Protein AF-T1F3C5-F1 (afdb_monomer_lite)

Foldseek 3Di:
DFFDDDWDDFDDDPDPDTDTDTRDHADDPVPQLCFPVADAPVQCVVLVVFAPRSSLQVLLVVLCVVPVDDPVLVVVLVVVCVVLVDDPQEEEEEDEDDPDCVPQDPDDDLVVLVVVLVVVVVVVLVVCVVVPVDDDPPDAREYEYHYLDPVSVVCCCVVPVSYHYRYPVVSVVPVPDPPCPDPVNVSRLVSSLVSNLPHQAYEYALSDPSNSSSQSNVSVVDSYSPPRYDHQKADRDDRNHDQFKKFFQAWDDWPDDPDPDDLPPDDPDPDNPDDPFTADGHDGGFTWRWPHDNVPQWTWTAGPVVRDTGIDRPVRMDGPPPNSHDHPPPPPPDD

Organism: Helobdella robusta (NCBI:txid6412)

Radius of gyration: 22.91 Å; chains: 1; bounding box: 72×50×62 Å

Sequence (335 aa):
MNIIFFYSKEYKLFGPEKLFYVSSALSLEEYVDIFPQALPEDVYEVIKGFHGQPYAWWAGQLVSFLLKPQKWLEDKLLADEKMMNFSSPIVGIHVRRTDKIPSEASFHALSEYMTYVEKFYKFLDLKEKIEKKNYSLTVRRRVYLATDELGVIKQALKTYPNYEFLYDKKVVKLARGRKRYTKLSLEGIIKDIHFLSKSDYLVCTFSSQICRLSYELMQTYHTDGANRVQSLDDIYYYAGQVHMKYVARVQHIPKFTNSLIDPYEKDGNNSYRDVKCRQLMMAVGDEIKIHGNHWDGYSLGTNVRTAKTGLFPSYKIEKIEVSRRYSLKNYEPEN

InterPro domains:
  IPR027350 Glycosyltransferase family 23 (GT23) domain [PS51659] (1-232)
  IPR036028 SH3-like domain superfamily [SSF50044] (271-320)
  IPR045573 Alpha-(1,6)-fucosyltransferase, N- and catalytic domain [PF19745] (32-237)

pLDDT: mean 79.58, std 20.07, range [24.61, 98.69]

Secondary structure (DSSP, 8-state):
-------------SSSPPP------S--GGGGGGSTT-EEHHHHHHHTTT-SSHHHHHHHHHHHHHT---HHHHHHHHHHHHHHT--SS-EEEEE--TTTTTTT-----HHHHHHHHHHHHHHHHHHHHHH-SS-------EEEEEES-HHHHHHHHHH-TTSEEE--HHHHHT-S---SSSHHHHHHHHHHHHHHHTSSEEEE-TTSHHHHHHHHHHTTSSS--TTSEEESSPPS--TT-----EEESS-B--S-------TTS--SS--------PBPPB-TT-EEEEEEE-SSSEEEEEETTTTEEEEEEGGGEEE-----EE-STT-PPP-

Structure (mmCIF, N/CA/C/O backbone):
data_AF-T1F3C5-F1
#
_entry.id   AF-T1F3C5-F1
#
loop_
_atom_site.group_PDB
_atom_site.id
_atom_site.type_symbol
_atom_site.label_atom_id
_atom_site.label_alt_id
_atom_site.label_comp_id
_atom_site.label_asym_id
_atom_site.label_entity_id
_atom_site.label_seq_id
_atom_site.pdbx_PDB_ins_code
_atom_site.Cartn_x
_atom_site.Cartn_y
_atom_site.Cartn_z
_atom_site.occupancy
_atom_site.B_iso_or_equiv
_atom_site.auth_seq_id
_atom_site.auth_comp_id
_atom_site.auth_asym_id
_atom_site.auth_atom_id
_atom_site.pdbx_PDB_model_num
ATOM 1 N N . MET A 1 1 ? 11.493 14.547 1.427 1.00 26.56 1 MET A N 1
ATOM 2 C CA . MET A 1 1 ? 12.798 14.772 2.091 1.00 26.56 1 MET A CA 1
ATOM 3 C C . MET A 1 1 ? 13.734 13.738 1.514 1.00 26.56 1 MET A C 1
ATOM 5 O O . MET A 1 1 ? 13.586 12.566 1.830 1.00 26.56 1 MET A O 1
ATOM 9 N N . ASN A 1 2 ? 14.573 14.160 0.573 1.00 24.61 2 ASN A N 1
ATOM 10 C CA . ASN A 1 2 ? 15.412 13.253 -0.200 1.00 24.61 2 ASN A CA 1
ATOM 11 C C . ASN A 1 2 ? 16.732 13.096 0.553 1.00 24.61 2 ASN A C 1
ATOM 13 O O . ASN A 1 2 ? 17.354 14.088 0.924 1.00 24.61 2 ASN A O 1
ATOM 17 N N . ILE A 1 3 ? 17.088 11.854 0.844 1.00 26.58 3 ILE A N 1
ATOM 18 C CA . ILE A 1 3 ? 18.295 11.466 1.580 1.00 26.58 3 ILE A CA 1
ATOM 19 C C . ILE A 1 3 ? 19.378 11.210 0.502 1.00 26.58 3 ILE A C 1
ATOM 21 O O . ILE A 1 3 ? 18.992 10.808 -0.603 1.00 26.58 3 ILE A O 1
ATOM 25 N N . ILE A 1 4 ? 20.668 11.561 0.735 1.00 35.84 4 ILE A N 1
ATOM 26 C CA . ILE A 1 4 ? 21.703 11.576 -0.337 1.00 35.84 4 ILE A CA 1
ATOM 27 C C . ILE A 1 4 ? 23.047 10.830 -0.050 1.00 35.84 4 ILE A C 1
ATOM 29 O O . ILE A 1 4 ? 23.605 10.999 1.032 1.00 35.84 4 ILE A O 1
ATOM 33 N N . PHE A 1 5 ? 23.553 10.041 -1.036 1.00 35.84 5 PHE A N 1
ATOM 34 C CA . PHE A 1 5 ? 24.821 9.268 -1.111 1.00 35.84 5 PHE A CA 1
ATOM 35 C C . PHE A 1 5 ? 25.996 10.193 -1.301 1.00 35.84 5 PHE A C 1
ATOM 37 O O . PHE A 1 5 ? 25.978 10.912 -2.291 1.00 35.84 5 PHE A O 1
ATOM 44 N N . PHE A 1 6 ? 27.057 9.971 -0.524 1.00 34.50 6 PHE A N 1
ATOM 45 C CA . PHE A 1 6 ? 28.450 9.988 -0.976 1.00 34.50 6 PHE A CA 1
ATOM 46 C C . PHE A 1 6 ? 29.314 9.060 -0.107 1.00 34.50 6 PHE A C 1
ATOM 48 O O . PHE A 1 6 ? 29.142 8.981 1.113 1.00 34.50 6 PHE A O 1
ATOM 55 N N . TYR A 1 7 ? 30.264 8.368 -0.734 1.00 40.97 7 TYR A N 1
ATOM 56 C CA . TYR A 1 7 ? 31.265 7.576 -0.022 1.00 40.97 7 TYR A CA 1
ATOM 57 C C . TYR A 1 7 ? 32.403 8.487 0.471 1.00 40.97 7 TYR A C 1
ATOM 59 O O . TYR A 1 7 ? 32.777 9.440 -0.216 1.00 40.97 7 TYR A O 1
ATOM 67 N N . SER A 1 8 ? 32.961 8.214 1.651 1.00 37.34 8 SER A N 1
ATOM 68 C CA . SER A 1 8 ? 34.152 8.899 2.176 1.00 37.34 8 SER A CA 1
ATOM 69 C C . SER A 1 8 ? 35.336 7.930 2.257 1.00 37.34 8 SER A C 1
ATOM 71 O O . SER A 1 8 ? 35.152 6.718 2.216 1.00 37.34 8 SER A O 1
ATOM 73 N N . LYS A 1 9 ? 36.563 8.469 2.309 1.00 39.62 9 LYS A N 1
ATOM 74 C CA . LYS A 1 9 ? 37.828 7.705 2.318 1.00 39.62 9 LYS A CA 1
ATOM 75 C C . LYS A 1 9 ? 37.775 6.453 3.204 1.00 39.62 9 LYS A C 1
ATOM 77 O O . LYS A 1 9 ? 37.256 6.514 4.316 1.00 39.62 9 LYS A O 1
ATOM 82 N N . GLU A 1 10 ? 38.444 5.381 2.772 1.00 38.81 10 GLU A N 1
ATOM 83 C CA . GLU A 1 10 ? 38.868 4.326 3.697 1.00 38.81 10 GLU A CA 1
ATOM 84 C C . GLU A 1 10 ? 39.660 4.958 4.852 1.00 38.81 10 GLU A C 1
ATOM 86 O O . GLU A 1 10 ? 40.729 5.540 4.652 1.00 38.81 10 GLU A O 1
ATOM 91 N N . TYR A 1 11 ? 39.141 4.822 6.070 1.00 42.84 11 TYR A N 1
ATOM 92 C CA . TYR A 1 11 ? 39.881 5.100 7.291 1.00 42.84 11 TYR A CA 1
ATOM 93 C C . TYR A 1 11 ? 40.133 3.772 7.994 1.00 42.84 11 TYR A C 1
ATOM 95 O O . TYR A 1 11 ? 39.214 3.170 8.547 1.00 42.84 11 TYR A O 1
ATOM 103 N N . LYS A 1 12 ? 41.395 3.327 7.999 1.00 36.75 12 LYS A N 1
ATOM 104 C CA . LYS A 1 12 ? 41.837 2.270 8.912 1.00 36.75 12 LYS A CA 1
ATOM 105 C C . LYS A 1 12 ? 41.766 2.806 10.340 1.00 36.75 12 LYS A C 1
ATOM 107 O O . LYS A 1 12 ? 42.660 3.527 10.781 1.00 36.75 12 LYS A O 1
ATOM 112 N N . LEU A 1 13 ? 40.706 2.447 11.056 1.00 39.53 13 LEU A N 1
ATOM 113 C CA . LEU A 1 13 ? 40.762 2.359 12.512 1.00 39.53 13 LEU A CA 1
ATOM 114 C C . LEU A 1 13 ? 41.694 1.192 12.879 1.00 39.53 13 LEU A C 1
ATOM 116 O O . LEU A 1 13 ? 41.868 0.261 12.095 1.00 39.53 13 LEU A O 1
ATOM 120 N N . PHE A 1 14 ? 42.361 1.277 14.029 1.00 38.19 14 PHE A N 1
ATOM 121 C CA . PHE A 1 14 ? 43.392 0.314 14.424 1.00 38.19 14 PHE A CA 1
ATOM 122 C C . PHE A 1 14 ? 42.797 -1.091 14.645 1.00 38.19 14 PHE A C 1
ATOM 124 O O . PHE A 1 14 ? 42.244 -1.368 15.705 1.00 38.19 14 PHE A O 1
ATOM 131 N N . GLY A 1 15 ? 42.929 -1.972 13.649 1.00 51.47 15 GLY A N 1
ATOM 132 C CA . GLY A 1 15 ? 42.448 -3.356 13.671 1.00 51.47 15 GLY A CA 1
ATOM 133 C C . GLY A 1 15 ? 42.395 -3.978 12.263 1.00 51.47 15 GLY A C 1
ATOM 134 O O . GLY A 1 15 ? 42.716 -3.296 11.286 1.00 51.47 15 GLY A O 1
ATOM 135 N N . PRO A 1 16 ? 42.008 -5.263 12.137 1.00 51.88 16 PRO A N 1
ATOM 136 C CA . PRO A 1 16 ? 41.774 -5.916 10.843 1.00 51.88 16 PRO A CA 1
ATOM 137 C C . PRO A 1 16 ? 40.435 -5.511 10.193 1.00 51.88 16 PRO A C 1
ATOM 139 O O . PRO A 1 16 ? 40.230 -5.743 9.004 1.00 51.88 16 PRO A O 1
ATOM 142 N N . GLU A 1 17 ? 39.524 -4.902 10.955 1.00 54.81 17 GLU A N 1
ATOM 143 C CA . GLU A 1 17 ? 38.185 -4.531 10.497 1.00 54.81 17 GLU A CA 1
ATOM 144 C C . GLU A 1 17 ? 38.211 -3.339 9.526 1.00 54.81 17 GLU A C 1
ATOM 146 O O . GLU A 1 17 ? 38.725 -2.260 9.831 1.00 54.81 17 GLU A O 1
ATOM 151 N N . LYS A 1 18 ? 37.603 -3.515 8.347 1.00 61.94 18 LYS A N 1
ATOM 152 C CA . LYS A 1 18 ? 37.365 -2.434 7.384 1.00 61.94 18 LYS A CA 1
ATOM 153 C C . LYS A 1 18 ? 35.998 -1.802 7.645 1.00 61.94 18 LYS A C 1
ATOM 155 O O . LYS A 1 18 ? 34.974 -2.469 7.517 1.00 61.94 18 LYS A O 1
ATOM 160 N N . LEU A 1 19 ? 35.976 -0.510 7.967 1.00 63.78 19 LEU A N 1
ATOM 161 C CA . LEU A 1 19 ? 34.740 0.248 8.157 1.00 63.78 19 LEU A CA 1
ATOM 162 C C . LEU A 1 19 ? 34.274 0.871 6.834 1.00 63.78 19 LEU A C 1
ATOM 164 O O . LEU A 1 19 ? 35.011 1.643 6.221 1.00 63.78 19 LEU A O 1
ATOM 168 N N . PHE A 1 20 ? 33.035 0.577 6.429 1.00 65.25 20 PHE A N 1
ATOM 169 C CA . PHE A 1 20 ? 32.424 1.126 5.216 1.00 65.25 20 PHE A CA 1
ATOM 170 C C . PHE A 1 20 ? 31.327 2.143 5.562 1.00 65.25 20 PHE A C 1
ATOM 172 O O . PHE A 1 20 ? 30.388 1.828 6.294 1.00 65.25 20 PHE A O 1
ATOM 179 N N . TYR A 1 21 ? 31.427 3.370 5.036 1.00 62.44 21 TYR A N 1
ATOM 180 C CA . TYR A 1 21 ? 30.474 4.450 5.321 1.00 62.44 21 TYR A CA 1
ATOM 181 C C . TYR A 1 21 ? 29.429 4.605 4.216 1.00 62.44 21 TYR A C 1
ATOM 183 O O . TYR A 1 21 ? 29.731 5.045 3.110 1.00 62.44 21 TYR A O 1
ATOM 191 N N . VAL A 1 22 ? 28.168 4.335 4.557 1.00 58.97 22 VAL A N 1
ATOM 192 C CA . VAL A 1 22 ? 27.020 4.483 3.652 1.00 58.97 22 VAL A CA 1
ATOM 193 C C . VAL A 1 22 ? 26.154 5.682 4.079 1.00 58.97 22 VAL A C 1
ATOM 195 O O . VAL A 1 22 ? 25.193 5.536 4.832 1.00 58.97 22 VAL A O 1
ATOM 198 N N . SER A 1 23 ? 26.485 6.889 3.603 1.00 58.91 23 SER A N 1
ATOM 199 C CA . SER A 1 23 ? 25.461 7.940 3.382 1.00 58.91 23 SER A CA 1
ATOM 200 C C . SER A 1 23 ? 24.745 7.636 2.041 1.00 58.91 23 SER A C 1
ATOM 202 O O . SER A 1 23 ? 25.418 7.039 1.210 1.00 58.91 23 SER A O 1
ATOM 204 N N . SER A 1 24 ? 23.446 7.948 1.788 1.00 52.91 24 SER A N 1
ATOM 205 C CA . SER A 1 24 ? 22.574 7.182 0.821 1.00 52.91 24 SER A CA 1
ATOM 206 C C . SER A 1 24 ? 21.631 7.966 -0.151 1.00 52.91 24 SER A C 1
ATOM 208 O O . SER A 1 24 ? 20.774 8.679 0.350 1.00 52.91 24 SER A O 1
ATOM 210 N N . ALA A 1 25 ? 21.695 7.800 -1.499 1.00 53.09 25 ALA A N 1
ATOM 211 C CA . ALA A 1 25 ? 20.878 8.464 -2.576 1.00 53.09 25 ALA A CA 1
ATOM 212 C C . ALA A 1 25 ? 20.355 7.494 -3.682 1.00 53.09 25 ALA A C 1
ATOM 214 O O . ALA A 1 25 ? 19.474 6.670 -3.458 1.00 53.09 25 ALA A O 1
ATOM 215 N N . LEU A 1 26 ? 20.860 7.693 -4.915 1.00 48.66 26 LEU A N 1
ATOM 216 C CA . LEU A 1 26 ? 20.391 7.284 -6.227 1.00 48.66 26 LEU A CA 1
ATOM 217 C C . LEU A 1 26 ? 21.630 7.041 -7.112 1.00 48.66 26 LEU A C 1
ATOM 219 O O . LEU A 1 26 ? 22.462 7.933 -7.251 1.00 48.66 26 LEU A O 1
ATOM 223 N N . SER A 1 27 ? 21.717 5.834 -7.678 1.00 51.97 27 SER A N 1
ATOM 224 C CA . SER A 1 27 ? 22.670 5.378 -8.710 1.00 51.97 27 SER A CA 1
ATOM 225 C C . SER A 1 27 ? 24.173 5.628 -8.484 1.00 51.97 27 SER A C 1
ATOM 227 O O . SER A 1 27 ? 24.730 6.617 -8.954 1.00 51.97 27 SER A O 1
ATOM 229 N N . LEU A 1 28 ? 24.849 4.623 -7.920 1.00 53.25 28 LEU A N 1
ATOM 230 C CA . LEU A 1 28 ? 26.189 4.233 -8.375 1.00 53.25 28 LEU A CA 1
ATOM 231 C C . LEU A 1 28 ? 26.010 3.050 -9.335 1.00 53.25 28 LEU A C 1
ATOM 233 O O . LEU A 1 28 ? 25.425 2.043 -8.935 1.00 53.25 28 LEU A O 1
ATOM 237 N N . GLU A 1 29 ? 26.487 3.162 -10.579 1.00 56.62 29 GLU A N 1
ATOM 238 C CA . GLU A 1 29 ? 26.367 2.095 -11.596 1.00 56.62 29 GLU A CA 1
ATOM 239 C C . GLU A 1 29 ? 27.050 0.781 -11.169 1.00 56.62 29 GLU A C 1
ATOM 241 O O . GLU A 1 29 ? 26.626 -0.302 -11.566 1.00 56.62 29 GLU A O 1
ATOM 246 N N . GLU A 1 30 ? 28.041 0.884 -10.284 1.00 58.25 30 GLU A N 1
ATOM 247 C CA . GLU A 1 30 ? 28.832 -0.210 -9.713 1.00 58.25 30 GLU A CA 1
ATOM 248 C C . GLU A 1 30 ? 28.043 -1.143 -8.771 1.00 58.25 30 GLU A C 1
ATOM 250 O O . GLU A 1 30 ? 28.380 -2.315 -8.646 1.00 58.25 30 GLU A O 1
ATOM 255 N N . TYR A 1 31 ? 26.962 -0.663 -8.139 1.00 64.31 31 TYR A N 1
ATOM 256 C CA . TYR A 1 31 ? 26.220 -1.421 -7.113 1.00 64.31 31 TYR A CA 1
ATOM 257 C C . TYR A 1 31 ? 24.793 -1.797 -7.524 1.00 64.31 31 TYR A C 1
ATOM 259 O O . TYR A 1 31 ? 24.015 -2.281 -6.704 1.00 64.31 31 TYR A O 1
ATOM 267 N N . VAL A 1 32 ? 24.422 -1.594 -8.790 1.00 66.38 32 VAL A N 1
ATOM 268 C CA . VAL A 1 32 ? 23.036 -1.726 -9.283 1.00 66.38 32 VAL A CA 1
ATOM 269 C C . VAL A 1 32 ? 22.440 -3.127 -9.035 1.00 66.38 32 VAL A C 1
ATOM 271 O O . VAL A 1 32 ? 21.222 -3.259 -8.938 1.00 66.38 32 VAL A O 1
ATOM 274 N N . ASP A 1 33 ? 23.270 -4.157 -8.843 1.00 71.56 33 ASP A N 1
ATOM 275 C CA . ASP A 1 33 ? 22.849 -5.535 -8.537 1.00 71.56 33 ASP A CA 1
ATOM 276 C C . ASP A 1 33 ? 22.222 -5.747 -7.153 1.00 71.56 33 ASP A C 1
ATOM 278 O O . ASP A 1 33 ? 21.473 -6.706 -6.973 1.00 71.56 33 ASP A O 1
ATOM 282 N N . ILE A 1 34 ? 22.450 -4.833 -6.204 1.00 73.38 34 ILE A N 1
ATOM 283 C CA . ILE A 1 34 ? 21.809 -4.845 -4.876 1.00 73.38 34 ILE A CA 1
ATOM 284 C C . ILE A 1 34 ? 20.738 -3.754 -4.712 1.00 73.38 34 ILE A C 1
ATOM 286 O O . ILE A 1 34 ? 20.130 -3.637 -3.648 1.00 73.38 34 ILE A O 1
ATOM 290 N N . PHE A 1 35 ? 20.479 -2.944 -5.746 1.00 76.94 35 PHE A N 1
ATOM 291 C CA . PHE A 1 35 ? 19.463 -1.892 -5.669 1.00 76.94 35 PHE A CA 1
ATOM 292 C C . PHE A 1 35 ? 18.048 -2.465 -5.843 1.00 76.94 35 PHE A C 1
ATOM 294 O O . PHE A 1 35 ? 17.839 -3.342 -6.681 1.00 76.94 35 PHE A O 1
ATOM 301 N N . PRO A 1 36 ? 17.038 -1.932 -5.130 1.00 82.38 36 PRO A N 1
ATOM 302 C CA . PRO A 1 36 ? 15.627 -2.275 -5.326 1.00 82.38 36 PRO A CA 1
ATOM 303 C C . PRO A 1 36 ? 15.245 -2.355 -6.820 1.00 82.38 36 PRO A C 1
ATOM 305 O O . PRO A 1 36 ? 15.708 -1.553 -7.614 1.00 82.38 36 PRO A O 1
ATOM 308 N N . GLN A 1 37 ? 14.421 -3.272 -7.316 1.00 83.81 37 GLN A N 1
ATOM 309 C CA . GLN A 1 37 ? 13.749 -4.380 -6.640 1.00 83.81 37 GLN A CA 1
ATOM 310 C C . GLN A 1 37 ? 14.616 -5.664 -6.613 1.00 83.81 37 GLN A C 1
ATOM 312 O O . GLN A 1 37 ? 14.101 -6.760 -6.830 1.00 83.81 37 GLN A O 1
ATOM 317 N N . ALA A 1 38 ? 15.932 -5.541 -6.393 1.00 82.31 38 ALA A N 1
ATOM 318 C CA . ALA A 1 38 ? 16.823 -6.678 -6.160 1.00 82.31 38 ALA A CA 1
ATOM 319 C C . ALA A 1 38 ? 16.520 -7.410 -4.846 1.00 82.31 38 ALA A C 1
ATOM 321 O O . ALA A 1 38 ? 16.178 -6.795 -3.836 1.00 82.31 38 ALA A O 1
ATOM 322 N N . LEU A 1 39 ? 16.689 -8.729 -4.851 1.00 86.00 39 LEU A N 1
ATOM 323 C CA . LEU A 1 39 ? 16.600 -9.590 -3.671 1.00 86.00 39 LEU A CA 1
ATOM 324 C C . LEU A 1 39 ? 17.513 -10.817 -3.861 1.00 86.00 39 LEU A C 1
ATOM 326 O O . LEU A 1 39 ? 17.917 -11.078 -4.998 1.00 86.00 39 LEU A O 1
ATOM 330 N N . PRO A 1 40 ? 17.853 -11.566 -2.796 1.00 88.25 40 PRO A N 1
ATOM 331 C CA . PRO A 1 40 ? 18.704 -12.744 -2.923 1.00 88.25 40 PRO A CA 1
ATOM 332 C C . PRO A 1 40 ? 18.099 -13.795 -3.866 1.00 88.25 40 PRO A C 1
ATOM 334 O O . PRO A 1 40 ? 16.886 -14.017 -3.851 1.00 88.25 40 PRO A O 1
ATOM 337 N N . GLU A 1 41 ? 18.939 -14.439 -4.681 1.00 87.00 41 GLU A N 1
ATOM 338 C CA . GLU A 1 41 ? 18.528 -15.477 -5.646 1.00 87.00 41 GLU A CA 1
ATOM 339 C C . GLU A 1 41 ? 17.775 -16.630 -4.967 1.00 87.00 41 GLU A C 1
ATOM 341 O O . GLU A 1 41 ? 16.682 -17.010 -5.375 1.00 87.00 41 GLU A O 1
ATOM 346 N N . ASP A 1 42 ? 18.349 -17.154 -3.889 1.00 88.56 42 ASP A N 1
ATOM 347 C CA . ASP A 1 42 ? 17.828 -18.270 -3.104 1.00 88.56 42 ASP A CA 1
ATOM 348 C C . ASP A 1 42 ? 16.488 -17.941 -2.431 1.00 88.56 42 ASP A C 1
ATOM 350 O O . ASP A 1 42 ? 15.578 -18.770 -2.424 1.00 88.56 42 ASP A O 1
ATOM 354 N N . VAL A 1 43 ? 16.330 -16.710 -1.938 1.00 89.75 43 VAL A N 1
ATOM 355 C CA . VAL A 1 43 ? 15.046 -16.207 -1.427 1.00 89.75 43 VAL A CA 1
ATOM 356 C C . VAL A 1 43 ? 14.022 -16.094 -2.559 1.00 89.75 43 VAL A C 1
ATOM 358 O O . VAL A 1 43 ? 12.894 -16.565 -2.413 1.00 89.75 43 VAL A O 1
ATOM 361 N N . TYR A 1 44 ? 14.402 -15.502 -3.695 1.00 89.31 44 TYR A N 1
ATOM 362 C CA . TYR A 1 44 ? 13.517 -15.326 -4.848 1.00 89.31 44 TYR A CA 1
ATOM 363 C C . TYR A 1 44 ? 12.994 -16.665 -5.391 1.00 89.31 44 TYR A C 1
ATOM 365 O O . TYR A 1 44 ? 11.789 -16.813 -5.603 1.00 89.31 44 TYR A O 1
ATOM 373 N N . GLU A 1 45 ? 13.879 -17.645 -5.588 1.00 89.31 45 GLU A N 1
ATOM 374 C CA . GLU A 1 45 ? 13.537 -18.952 -6.156 1.00 89.31 45 GLU A CA 1
ATOM 375 C C . GLU A 1 45 ? 12.525 -19.725 -5.295 1.00 89.31 45 GLU A C 1
ATOM 377 O O . GLU A 1 45 ? 11.716 -20.478 -5.840 1.00 89.31 45 GLU A O 1
ATOM 382 N N . VAL A 1 46 ? 12.506 -19.479 -3.979 1.00 89.69 46 VAL A N 1
ATOM 383 C CA . VAL A 1 46 ? 11.488 -19.999 -3.053 1.00 89.69 46 VAL A CA 1
ATOM 384 C C . VAL A 1 46 ? 10.175 -19.210 -3.149 1.00 89.69 46 VAL A C 1
ATOM 386 O O . VAL A 1 46 ? 9.112 -19.814 -3.304 1.00 89.69 46 VAL A O 1
ATOM 389 N N . ILE A 1 47 ? 10.210 -17.873 -3.069 1.00 90.81 47 ILE A N 1
ATOM 390 C CA . ILE A 1 47 ? 8.976 -17.069 -2.939 1.00 90.81 47 ILE A CA 1
ATOM 391 C C . ILE A 1 47 ? 8.207 -16.864 -4.250 1.00 90.81 47 ILE A C 1
ATOM 393 O O . ILE A 1 47 ? 6.988 -16.686 -4.212 1.00 90.81 47 ILE A O 1
ATOM 397 N N . LYS A 1 48 ? 8.868 -16.946 -5.415 1.00 88.19 48 LYS A N 1
ATOM 398 C CA . LYS A 1 48 ? 8.219 -16.801 -6.737 1.00 88.19 48 LYS A CA 1
ATOM 399 C C . LYS A 1 48 ? 7.084 -17.805 -6.976 1.00 88.19 48 LYS A C 1
ATOM 401 O O . LYS A 1 48 ? 6.195 -17.552 -7.780 1.00 88.19 48 LYS A O 1
ATOM 406 N N . GLY A 1 49 ? 7.118 -18.953 -6.291 1.00 88.56 49 GLY A N 1
ATOM 407 C CA . GLY A 1 49 ? 6.105 -20.000 -6.415 1.00 88.56 49 GLY A CA 1
ATOM 408 C C . GLY A 1 49 ? 4.794 -19.707 -5.680 1.00 88.56 49 GLY A C 1
ATOM 409 O O . GLY A 1 49 ? 3.809 -20.393 -5.940 1.00 88.56 49 GLY A O 1
ATOM 410 N N . PHE A 1 50 ? 4.765 -18.726 -4.766 1.00 88.56 50 PHE A N 1
ATOM 411 C CA . PHE A 1 50 ? 3.588 -18.466 -3.927 1.00 88.56 50 PHE A CA 1
ATOM 412 C C . PHE A 1 50 ? 3.267 -16.990 -3.646 1.00 88.56 50 PHE A C 1
ATOM 414 O O . PHE A 1 50 ? 2.181 -16.729 -3.137 1.00 88.56 50 PHE A O 1
ATOM 421 N N . HIS A 1 51 ? 4.152 -16.033 -3.949 1.00 93.94 51 HIS A N 1
ATOM 422 C CA . HIS A 1 51 ? 3.938 -14.614 -3.638 1.00 93.94 51 HIS A CA 1
ATOM 423 C C . HIS A 1 51 ? 3.849 -13.754 -4.907 1.00 93.94 51 HIS A C 1
ATOM 425 O O . HIS A 1 51 ? 4.821 -13.645 -5.653 1.00 93.94 51 HIS A O 1
ATOM 431 N N . GLY A 1 52 ? 2.720 -13.070 -5.131 1.00 92.19 52 GLY A N 1
ATOM 432 C CA . GLY A 1 52 ? 2.452 -12.335 -6.379 1.00 92.19 52 GLY A CA 1
ATOM 433 C C . GLY A 1 52 ? 3.300 -11.072 -6.604 1.00 92.19 52 GLY A C 1
ATOM 434 O O . GLY A 1 52 ? 3.243 -10.470 -7.673 1.00 92.19 52 GLY A O 1
ATOM 435 N N . GLN A 1 53 ? 4.076 -10.649 -5.602 1.00 92.44 53 GLN A N 1
ATOM 436 C CA . GLN A 1 53 ? 5.018 -9.526 -5.695 1.00 92.44 53 GLN A CA 1
ATOM 437 C C . GLN A 1 53 ? 6.264 -9.786 -4.816 1.00 92.44 53 GLN A C 1
ATOM 439 O O . GLN A 1 53 ? 6.339 -9.288 -3.688 1.00 92.44 53 GLN A O 1
ATOM 444 N N . PRO A 1 54 ? 7.242 -10.586 -5.291 1.00 92.19 54 PRO A N 1
ATOM 445 C CA . PRO A 1 54 ? 8.381 -11.078 -4.500 1.00 92.19 54 PRO A CA 1
ATOM 446 C C . PRO A 1 54 ? 9.181 -10.003 -3.748 1.00 92.19 54 PRO A C 1
ATOM 448 O O . PRO A 1 54 ? 9.508 -10.167 -2.574 1.00 92.19 54 PRO A O 1
ATOM 451 N N . TYR A 1 55 ? 9.466 -8.864 -4.385 1.00 91.25 55 TYR A N 1
ATOM 452 C CA . TYR A 1 55 ? 10.268 -7.820 -3.741 1.00 91.25 55 TYR A CA 1
ATOM 453 C C . TYR A 1 55 ? 9.532 -7.086 -2.609 1.00 91.25 55 TYR A C 1
ATOM 455 O O . TYR A 1 55 ? 10.163 -6.732 -1.619 1.00 91.25 55 TYR A O 1
ATOM 463 N N . ALA A 1 56 ? 8.212 -6.881 -2.706 1.00 94.25 56 ALA A N 1
ATOM 464 C CA . ALA A 1 56 ? 7.468 -6.233 -1.619 1.00 94.25 56 ALA A CA 1
ATOM 465 C C . ALA A 1 56 ? 7.455 -7.107 -0.355 1.00 94.25 56 ALA A C 1
ATOM 467 O O . ALA A 1 56 ? 7.513 -6.580 0.754 1.00 94.25 56 ALA A O 1
ATOM 468 N N . TRP A 1 57 ? 7.450 -8.435 -0.524 1.00 94.94 57 TRP A N 1
ATOM 469 C CA . TRP A 1 57 ? 7.649 -9.381 0.573 1.00 94.94 57 TRP A CA 1
ATOM 470 C C . TRP A 1 57 ? 9.046 -9.245 1.186 1.00 94.94 57 TRP A C 1
ATOM 472 O O . TRP A 1 57 ? 9.164 -9.092 2.400 1.00 94.94 57 TRP A O 1
ATOM 482 N N . TRP A 1 58 ? 10.098 -9.221 0.358 1.00 93.19 58 TRP A N 1
ATOM 483 C CA . TRP A 1 58 ? 11.483 -9.059 0.819 1.00 93.19 58 TRP A CA 1
ATOM 484 C C . TRP A 1 58 ? 11.705 -7.740 1.575 1.00 93.19 58 TRP A C 1
ATOM 486 O O . TRP A 1 58 ? 12.225 -7.743 2.693 1.00 93.19 58 TRP A O 1
ATOM 496 N N . ALA A 1 59 ? 11.237 -6.621 1.015 1.00 93.88 59 ALA A N 1
ATOM 497 C CA . ALA A 1 59 ? 11.240 -5.320 1.680 1.00 93.88 59 ALA A CA 1
ATOM 498 C C . ALA A 1 59 ? 10.456 -5.365 3.004 1.00 93.88 59 ALA A C 1
ATOM 500 O O . ALA A 1 59 ? 10.948 -4.877 4.020 1.00 93.88 59 ALA A O 1
ATOM 501 N N . GLY A 1 60 ? 9.293 -6.026 3.021 1.00 95.62 60 GLY A N 1
ATOM 502 C CA . GLY A 1 60 ? 8.499 -6.277 4.224 1.00 95.62 60 GLY A CA 1
ATOM 503 C C . GLY A 1 60 ? 9.278 -6.980 5.336 1.00 95.62 60 GLY A C 1
ATOM 504 O O . GLY A 1 60 ? 9.244 -6.519 6.477 1.00 95.62 60 GLY A O 1
ATOM 505 N N . GLN A 1 61 ? 10.039 -8.035 5.018 1.00 94.81 61 GLN A N 1
ATOM 506 C CA . GLN A 1 61 ? 10.881 -8.732 6.000 1.00 94.81 61 GLN A CA 1
ATOM 507 C C . GLN A 1 61 ? 11.940 -7.794 6.601 1.00 94.81 61 GLN A C 1
ATOM 509 O O . GLN A 1 61 ? 11.996 -7.637 7.824 1.00 94.81 61 GLN A O 1
ATOM 514 N N . LEU A 1 62 ? 12.721 -7.104 5.759 1.00 93.44 62 LEU A N 1
ATOM 515 C CA . LEU A 1 62 ? 13.755 -6.156 6.200 1.00 93.44 62 LEU A CA 1
ATOM 516 C C . LEU A 1 62 ? 13.176 -5.042 7.085 1.00 93.44 62 LEU A C 1
ATOM 518 O O . LEU A 1 62 ? 13.689 -4.759 8.169 1.00 93.44 62 LEU A O 1
ATOM 522 N N . VAL A 1 63 ? 12.073 -4.437 6.647 1.00 94.44 63 VAL A N 1
ATOM 523 C CA . VAL A 1 63 ? 11.379 -3.372 7.375 1.00 94.44 63 VAL A CA 1
ATOM 524 C C . VAL A 1 63 ? 10.813 -3.882 8.702 1.00 94.44 63 VAL A C 1
ATOM 526 O O . VAL A 1 63 ? 10.939 -3.191 9.710 1.00 94.44 63 VAL A O 1
ATOM 529 N N . SER A 1 64 ? 10.225 -5.080 8.745 1.00 95.19 64 SER A N 1
ATOM 530 C CA . SER A 1 64 ? 9.670 -5.654 9.981 1.00 95.19 64 SER A CA 1
ATOM 531 C C . SER A 1 64 ? 10.735 -5.895 11.055 1.00 95.19 64 SER A C 1
ATOM 533 O O . SER A 1 64 ? 10.478 -5.678 12.240 1.00 95.19 64 SER A O 1
ATOM 535 N N . PHE A 1 65 ? 11.954 -6.261 10.642 1.00 95.44 65 PHE A N 1
ATOM 536 C CA . PHE A 1 65 ? 13.103 -6.377 11.534 1.00 95.44 65 PHE A CA 1
ATOM 537 C C . PHE A 1 65 ? 13.563 -5.000 12.038 1.00 95.44 65 PHE A C 1
ATOM 539 O O . PHE A 1 65 ? 13.706 -4.802 13.244 1.00 95.44 65 PHE A O 1
ATOM 546 N N . LEU A 1 66 ? 13.732 -4.029 11.131 1.00 93.31 66 LEU A N 1
ATOM 547 C CA . LEU A 1 66 ? 14.168 -2.664 11.460 1.00 93.31 66 LEU A CA 1
ATOM 548 C C . LEU A 1 66 ? 13.174 -1.907 12.354 1.00 93.31 66 LEU A C 1
ATOM 550 O O . LEU A 1 66 ? 13.583 -1.128 13.214 1.00 93.31 66 LEU A O 1
ATOM 554 N N . LEU A 1 67 ? 11.871 -2.120 12.156 1.00 93.25 67 LEU A N 1
ATOM 555 C CA . LEU A 1 67 ? 10.794 -1.447 12.887 1.00 93.25 67 LEU A CA 1
ATOM 556 C C . LEU A 1 67 ? 10.296 -2.233 14.107 1.00 93.25 67 LEU A C 1
ATOM 558 O O . LEU A 1 67 ? 9.250 -1.886 14.661 1.00 93.25 67 LEU A O 1
ATOM 562 N N . LYS A 1 68 ? 11.030 -3.263 14.555 1.00 93.81 68 LYS A N 1
ATOM 563 C CA . LYS A 1 68 ? 10.668 -4.054 15.737 1.00 93.81 68 LYS A CA 1
ATOM 564 C C . LYS A 1 68 ? 10.471 -3.130 16.955 1.00 93.81 68 LYS A C 1
ATOM 566 O O . LYS A 1 68 ? 11.428 -2.486 17.396 1.00 93.81 68 LYS A O 1
ATOM 571 N N . PRO A 1 69 ? 9.246 -3.018 17.502 1.00 93.75 69 PRO A N 1
ATOM 572 C CA . PRO A 1 69 ? 8.941 -1.998 18.493 1.00 93.75 69 PRO A CA 1
ATOM 573 C C . PRO A 1 69 ? 9.625 -2.288 19.831 1.00 93.75 69 PRO A C 1
ATOM 575 O O . PRO A 1 69 ? 9.713 -3.426 20.287 1.00 93.75 69 PRO A O 1
ATOM 578 N N . GLN A 1 70 ? 10.049 -1.220 20.506 1.00 95.81 70 GLN A N 1
ATOM 579 C CA . GLN A 1 70 ? 10.390 -1.276 21.927 1.00 95.81 70 GLN A CA 1
ATOM 580 C C . GLN A 1 70 ? 9.146 -1.646 22.744 1.00 95.81 70 GLN A C 1
ATOM 582 O O . GLN A 1 70 ? 8.037 -1.253 22.377 1.00 95.81 70 GLN A O 1
ATOM 587 N N . LYS A 1 71 ? 9.313 -2.341 23.876 1.00 97.25 71 LYS A N 1
ATOM 588 C CA . LYS A 1 71 ? 8.183 -2.940 24.612 1.00 97.25 71 LYS A CA 1
ATOM 589 C C . LYS A 1 71 ? 7.060 -1.946 24.952 1.00 97.25 71 LYS A C 1
ATOM 591 O O . LYS A 1 71 ? 5.893 -2.214 24.690 1.00 97.25 71 LYS A O 1
ATOM 596 N N . TRP A 1 72 ? 7.415 -0.740 25.404 1.00 96.31 72 TRP A N 1
ATOM 597 C CA . TRP A 1 72 ? 6.450 0.332 25.697 1.00 96.31 72 TRP A CA 1
ATOM 598 C C . TRP A 1 72 ? 5.597 0.759 24.486 1.00 96.31 72 TRP A C 1
ATOM 600 O O . TRP A 1 72 ? 4.471 1.223 24.658 1.00 96.31 72 TRP A O 1
ATOM 610 N N . LEU A 1 73 ? 6.139 0.648 23.269 1.00 95.12 73 LEU A N 1
ATOM 611 C CA . LEU A 1 73 ? 5.462 1.001 22.022 1.00 95.12 73 LEU A CA 1
ATOM 612 C C . LEU A 1 73 ? 4.587 -0.158 21.537 1.00 95.12 73 LEU A C 1
ATOM 614 O O . LEU A 1 73 ? 3.462 0.085 21.114 1.00 95.12 73 LEU A O 1
ATOM 618 N N . GLU A 1 74 ? 5.064 -1.398 21.662 1.00 96.50 74 GLU A N 1
ATOM 619 C CA . GLU A 1 74 ? 4.267 -2.604 21.410 1.00 96.50 74 GLU A CA 1
ATOM 620 C C . GLU A 1 74 ? 3.008 -2.623 22.292 1.00 96.50 74 GLU A C 1
ATOM 622 O O . GLU A 1 74 ? 1.891 -2.678 21.780 1.00 96.50 74 GLU A O 1
ATOM 627 N N . ASP A 1 75 ? 3.174 -2.476 23.610 1.00 97.62 75 ASP A N 1
ATOM 628 C CA . ASP A 1 75 ? 2.064 -2.475 24.569 1.00 97.62 75 ASP A CA 1
ATOM 629 C C . ASP A 1 75 ? 1.071 -1.337 24.295 1.00 97.62 75 ASP A C 1
ATOM 631 O O . ASP A 1 75 ? -0.144 -1.506 24.425 1.00 97.62 75 ASP A O 1
ATOM 635 N N . LYS A 1 76 ? 1.575 -0.180 23.847 1.00 95.50 76 LYS A N 1
ATOM 636 C CA . LYS A 1 76 ? 0.754 0.962 23.437 1.00 95.50 76 LYS A CA 1
ATOM 637 C C . LYS A 1 76 ? -0.057 0.680 22.172 1.00 95.50 76 LYS A C 1
ATOM 639 O O . LYS A 1 76 ? -1.235 1.030 22.140 1.00 95.50 76 LYS A O 1
ATOM 644 N N . LEU A 1 77 ? 0.540 0.056 21.155 1.00 95.69 77 LEU A N 1
ATOM 645 C CA . LEU A 1 77 ? -0.151 -0.314 19.916 1.00 95.69 77 LEU A CA 1
ATOM 646 C C . LEU A 1 77 ? -1.227 -1.380 20.183 1.00 95.69 77 LEU A C 1
ATOM 648 O O . LEU A 1 77 ? -2.356 -1.235 19.721 1.00 95.69 77 LEU A O 1
ATOM 652 N N . LEU A 1 78 ? -0.932 -2.380 21.021 1.00 96.31 78 LEU A N 1
ATOM 653 C CA . LEU A 1 78 ? -1.900 -3.394 21.460 1.00 96.31 78 LEU A CA 1
ATOM 654 C C . LEU A 1 78 ? -3.041 -2.804 22.312 1.00 96.31 78 LEU A C 1
ATOM 656 O O . LEU A 1 78 ? -4.188 -3.249 22.221 1.00 96.31 78 LEU A O 1
ATOM 660 N N . ALA A 1 79 ? -2.762 -1.793 23.141 1.00 96.50 79 ALA A N 1
ATOM 661 C CA . ALA A 1 79 ? -3.797 -1.062 23.872 1.00 96.50 79 ALA A CA 1
ATOM 662 C C . ALA A 1 79 ? -4.670 -0.207 22.934 1.00 96.50 79 ALA A C 1
ATOM 664 O O . ALA A 1 79 ? -5.890 -0.161 23.101 1.00 96.50 79 ALA A O 1
ATOM 665 N N . ASP A 1 80 ? -4.065 0.430 21.927 1.00 95.19 80 ASP A N 1
ATOM 666 C CA . ASP A 1 80 ? -4.779 1.184 20.897 1.00 95.19 80 ASP A CA 1
ATOM 667 C C . ASP A 1 80 ? -5.672 0.271 20.029 1.00 95.19 80 ASP A C 1
ATOM 669 O O . ASP A 1 80 ? -6.808 0.656 19.752 1.00 95.19 80 ASP A O 1
ATOM 673 N N . GLU A 1 81 ? -5.230 -0.944 19.666 1.00 95.75 81 GLU A N 1
ATOM 674 C CA . GLU A 1 81 ? -6.051 -1.957 18.967 1.00 95.75 81 GLU A CA 1
ATOM 675 C C . GLU A 1 81 ? -7.339 -2.269 19.739 1.00 95.75 81 GLU A C 1
ATOM 677 O O . GLU A 1 81 ? -8.442 -2.168 19.193 1.00 95.75 81 GLU A O 1
ATOM 682 N N . LYS A 1 82 ? -7.200 -2.583 21.035 1.00 95.94 82 LYS A N 1
ATOM 683 C CA . LYS A 1 82 ? -8.326 -2.881 21.933 1.00 95.94 82 LYS A CA 1
ATOM 684 C C . LYS A 1 82 ? -9.259 -1.681 22.087 1.00 95.94 82 LYS A C 1
ATOM 686 O O . LYS A 1 82 ? -10.471 -1.828 21.968 1.00 95.94 82 LYS A O 1
ATOM 691 N N . MET A 1 83 ? -8.710 -0.483 22.302 1.00 94.31 83 MET A N 1
ATOM 692 C CA . MET A 1 83 ? -9.492 0.753 22.452 1.00 94.31 83 MET A CA 1
ATOM 693 C C . MET A 1 83 ? -10.256 1.131 21.172 1.00 94.31 83 MET A C 1
ATOM 695 O O . MET A 1 83 ? -11.331 1.728 21.250 1.00 94.31 83 MET A O 1
ATOM 699 N N . MET A 1 84 ? -9.713 0.810 19.995 1.00 93.50 84 MET A N 1
ATOM 700 C CA . MET A 1 84 ? -10.368 1.040 18.705 1.00 93.50 84 MET A CA 1
ATOM 701 C C . MET A 1 84 ? -11.319 -0.092 18.290 1.00 93.50 84 MET A C 1
ATOM 703 O O . MET A 1 84 ? -12.006 0.063 17.285 1.00 93.50 84 MET A O 1
ATOM 707 N N . ASN A 1 85 ? -11.385 -1.198 19.043 1.00 94.62 85 ASN A N 1
ATOM 708 C CA . ASN A 1 85 ? -12.092 -2.426 18.658 1.00 94.62 85 ASN A CA 1
ATOM 709 C C . ASN A 1 85 ? -11.673 -2.931 17.256 1.00 94.62 85 ASN A C 1
ATOM 711 O O . ASN A 1 85 ? -12.495 -3.385 16.454 1.00 94.62 85 ASN A O 1
ATOM 715 N N . PHE A 1 86 ? -10.381 -2.800 16.938 1.00 96.19 86 PHE A N 1
ATOM 716 C CA . PHE A 1 86 ? -9.842 -3.147 15.626 1.00 96.19 86 PHE A CA 1
ATOM 717 C C . PHE A 1 86 ? -9.906 -4.663 15.406 1.00 96.19 86 PHE A C 1
ATOM 719 O O . PHE A 1 86 ? -9.381 -5.437 16.204 1.00 96.19 86 PHE A O 1
ATOM 726 N N . SER A 1 87 ? -10.576 -5.099 14.340 1.00 95.25 87 SER A N 1
ATOM 727 C CA . SER A 1 87 ? -10.684 -6.514 13.963 1.00 95.25 87 SER A CA 1
ATOM 728 C C . SER A 1 87 ? -11.175 -6.669 12.519 1.00 95.25 87 SER A C 1
ATOM 730 O O . SER A 1 87 ? -11.824 -5.772 11.981 1.00 95.25 87 SER A O 1
ATOM 732 N N . SER A 1 88 ? -10.890 -7.821 11.909 1.00 93.75 88 SER A N 1
ATOM 733 C CA . SER A 1 88 ? -11.318 -8.186 10.552 1.00 93.75 88 SER A CA 1
ATOM 734 C C . SER A 1 88 ? -12.811 -8.554 10.473 1.00 93.75 88 SER A C 1
ATOM 736 O O . SER A 1 88 ? -13.366 -9.053 11.459 1.00 93.75 88 SER A O 1
ATOM 738 N N . PRO A 1 89 ? -13.502 -8.325 9.336 1.00 95.50 89 PRO A N 1
ATOM 739 C CA . PRO A 1 89 ? -13.002 -7.630 8.153 1.00 95.50 89 PRO A CA 1
ATOM 740 C C . PRO A 1 89 ? -12.959 -6.105 8.346 1.00 95.50 89 PRO A C 1
ATOM 742 O O . PRO A 1 89 ? -13.926 -5.514 8.846 1.00 95.50 89 PRO A O 1
ATOM 745 N N . ILE A 1 90 ? -11.871 -5.479 7.897 1.00 97.81 90 ILE A N 1
ATOM 746 C CA . ILE A 1 90 ? -11.636 -4.032 7.881 1.00 97.81 90 ILE A CA 1
ATOM 747 C C . ILE A 1 90 ? -10.753 -3.620 6.691 1.00 97.81 90 ILE A C 1
ATOM 749 O O . ILE A 1 90 ? -9.767 -4.282 6.372 1.00 97.81 90 ILE A O 1
ATOM 753 N N . VAL A 1 91 ? -11.095 -2.501 6.043 1.00 98.69 91 VAL A N 1
ATOM 754 C CA . VAL A 1 91 ? -10.287 -1.908 4.962 1.00 98.69 91 VAL A CA 1
ATOM 755 C C . VAL A 1 91 ? -9.493 -0.715 5.489 1.00 98.69 91 VAL A C 1
ATOM 757 O O . VAL A 1 91 ? -10.060 0.198 6.087 1.00 98.69 91 VAL A O 1
ATOM 760 N N . GLY A 1 92 ? -8.189 -0.684 5.240 1.00 98.56 92 GLY A N 1
ATOM 761 C CA . GLY A 1 92 ? -7.342 0.470 5.514 1.00 98.56 92 GLY A CA 1
ATOM 762 C C . GLY A 1 92 ? -7.445 1.484 4.379 1.00 98.56 92 GLY A C 1
ATOM 763 O O . GLY A 1 92 ? -7.279 1.127 3.216 1.00 98.56 92 GLY A O 1
ATOM 764 N N . ILE A 1 93 ? -7.692 2.752 4.693 1.00 98.44 93 ILE A N 1
ATOM 765 C CA . ILE A 1 93 ? -7.624 3.866 3.746 1.00 98.44 93 ILE A CA 1
ATOM 766 C C . ILE A 1 93 ? -6.577 4.863 4.228 1.00 98.44 93 ILE A C 1
ATOM 768 O O . ILE A 1 93 ? -6.654 5.348 5.357 1.00 98.44 93 ILE A O 1
ATOM 772 N N . HIS A 1 94 ? -5.652 5.234 3.345 1.00 95.94 94 HIS A N 1
ATOM 773 C CA . HIS A 1 94 ? -4.712 6.326 3.588 1.00 95.94 94 HIS A CA 1
ATOM 774 C C . HIS A 1 94 ? -4.934 7.470 2.589 1.00 95.94 94 HIS A C 1
ATOM 776 O O . HIS A 1 94 ? -4.555 7.363 1.422 1.00 95.94 94 HIS A O 1
ATOM 782 N N . VAL A 1 95 ? -5.523 8.575 3.062 1.00 91.25 95 VAL A N 1
ATOM 783 C CA . VAL A 1 95 ? -5.758 9.798 2.272 1.00 91.25 95 VAL A CA 1
ATOM 784 C C . VAL A 1 95 ? -4.759 10.873 2.690 1.00 91.25 95 VAL A C 1
ATOM 786 O O . VAL A 1 95 ? -4.885 11.449 3.773 1.00 91.25 95 VAL A O 1
ATOM 789 N N . ARG A 1 96 ? -3.799 11.189 1.816 1.00 78.31 96 ARG A N 1
ATOM 790 C CA . ARG A 1 96 ? -2.815 12.259 2.033 1.00 78.31 96 ARG A CA 1
ATOM 791 C C . ARG A 1 96 ? -3.125 13.471 1.167 1.00 78.31 96 ARG A C 1
ATOM 793 O O . ARG A 1 96 ? -3.225 13.329 -0.048 1.00 78.31 96 ARG A O 1
ATOM 800 N N . ARG A 1 97 ? -3.220 14.659 1.771 1.00 72.38 97 ARG A N 1
ATOM 801 C CA . ARG A 1 97 ? -3.535 15.896 1.032 1.00 72.38 97 ARG A CA 1
ATOM 802 C C . ARG A 1 97 ? -2.609 17.076 1.310 1.00 72.38 97 ARG A C 1
ATOM 804 O O . ARG A 1 97 ? -2.252 17.777 0.367 1.00 72.38 97 ARG A O 1
ATOM 811 N N . THR A 1 98 ? -2.219 17.321 2.561 1.00 58.75 98 THR A N 1
ATOM 812 C CA . THR A 1 98 ? -1.830 18.680 2.997 1.00 58.75 98 THR A CA 1
ATOM 813 C C . THR A 1 98 ? -0.513 19.217 2.429 1.00 58.75 98 THR A C 1
ATOM 815 O O . THR A 1 98 ? -0.310 20.427 2.462 1.00 58.75 98 THR A O 1
ATOM 818 N N . ASP A 1 99 ? 0.367 18.361 1.897 1.00 49.56 99 ASP A N 1
ATOM 819 C CA . ASP A 1 99 ? 1.674 18.767 1.357 1.00 49.56 99 ASP A CA 1
ATOM 820 C C . ASP A 1 99 ? 2.006 18.268 -0.058 1.00 49.56 99 ASP A C 1
ATOM 822 O O . ASP A 1 99 ? 3.028 18.673 -0.600 1.00 49.56 99 ASP A O 1
ATOM 826 N N . LYS A 1 100 ? 1.184 17.395 -0.655 1.00 53.09 100 LYS A N 1
ATOM 827 C CA . LYS A 1 100 ? 1.514 16.725 -1.929 1.00 53.09 100 LYS A CA 1
ATOM 828 C C . LYS A 1 100 ? 0.804 17.271 -3.167 1.00 53.09 100 LYS A C 1
ATOM 830 O O . LYS A 1 100 ? 1.343 17.129 -4.263 1.00 53.09 100 LYS A O 1
ATOM 835 N N . ILE A 1 101 ? -0.372 17.880 -3.003 1.00 56.66 101 ILE A N 1
ATOM 836 C CA . ILE A 1 101 ? -1.225 18.338 -4.117 1.00 56.66 101 ILE A CA 1
ATOM 837 C C . ILE A 1 101 ? -0.518 19.332 -5.076 1.00 56.66 101 ILE A C 1
ATOM 839 O O . ILE A 1 101 ? -0.841 19.304 -6.262 1.00 56.66 101 ILE A O 1
ATOM 843 N N . PRO A 1 102 ? 0.449 20.175 -4.644 1.00 49.78 102 PRO A N 1
ATOM 844 C CA . PRO A 1 102 ? 1.185 21.048 -5.567 1.00 49.78 102 PRO A CA 1
ATOM 845 C C . PRO A 1 102 ? 2.379 20.407 -6.296 1.00 49.78 102 PRO A C 1
ATOM 847 O O . PRO A 1 102 ? 2.859 21.008 -7.253 1.00 49.78 102 PRO A O 1
ATOM 850 N N . SER A 1 103 ? 2.926 19.273 -5.831 1.00 51.16 103 SER A N 1
ATOM 851 C CA . SER A 1 103 ? 4.287 18.855 -6.233 1.00 51.16 103 SER A CA 1
ATOM 852 C C . SER A 1 103 ? 4.567 17.354 -6.358 1.00 51.16 103 SER A C 1
ATOM 854 O O . SER A 1 103 ? 5.594 17.005 -6.932 1.00 51.16 103 SER A O 1
ATOM 856 N N . GLU A 1 104 ? 3.737 16.460 -5.809 1.00 51.09 104 GLU A N 1
ATOM 857 C CA . GLU A 1 104 ? 4.063 15.020 -5.765 1.00 51.09 104 GLU A CA 1
ATOM 858 C C . GLU A 1 104 ? 2.880 14.053 -5.966 1.00 51.09 104 GLU A C 1
ATOM 860 O O . GLU A 1 104 ? 3.127 12.854 -6.068 1.00 51.09 104 GLU A O 1
ATOM 865 N N . ALA A 1 105 ? 1.618 14.502 -5.949 1.00 57.72 105 ALA A N 1
ATOM 866 C CA . ALA A 1 105 ? 0.463 13.627 -6.196 1.00 57.72 105 ALA A CA 1
ATOM 867 C C . ALA A 1 105 ? -0.777 14.399 -6.666 1.00 57.72 105 ALA A C 1
ATOM 869 O O . ALA A 1 105 ? -0.972 15.565 -6.316 1.00 57.72 105 ALA A O 1
ATOM 870 N N . SER A 1 106 ? -1.657 13.714 -7.397 1.00 66.25 106 SER A N 1
ATOM 871 C CA . SER A 1 106 ? -2.975 14.233 -7.772 1.00 66.25 106 SER A CA 1
ATOM 872 C C . SER A 1 106 ? -3.935 14.302 -6.579 1.00 66.25 106 SER A C 1
ATOM 874 O O . SER A 1 106 ? -3.820 13.568 -5.597 1.00 66.25 106 SER A O 1
ATOM 876 N N . PHE A 1 107 ? -4.927 15.192 -6.662 1.00 78.25 107 PHE A N 1
ATOM 877 C CA . PHE A 1 107 ? -6.046 15.190 -5.721 1.00 78.25 107 PHE A CA 1
ATOM 878 C C . PHE A 1 107 ? -7.013 14.057 -6.077 1.00 78.25 107 PHE A C 1
ATOM 880 O O . PHE A 1 107 ? -7.651 14.111 -7.126 1.00 78.25 107 PHE A O 1
ATOM 887 N N . HIS A 1 108 ? -7.167 13.097 -5.167 1.00 83.38 108 HIS A N 1
ATOM 888 C CA . HIS A 1 108 ? -8.160 12.026 -5.259 1.00 83.38 108 HIS A CA 1
ATOM 889 C C . HIS A 1 108 ? -9.330 12.296 -4.300 1.00 83.38 108 HIS A C 1
ATOM 891 O O . HIS A 1 108 ? -9.145 12.651 -3.125 1.00 83.38 108 HIS A O 1
ATOM 897 N N . ALA A 1 109 ? -10.557 12.143 -4.797 1.00 89.56 109 ALA A N 1
ATOM 898 C CA . ALA A 1 109 ? -11.769 12.354 -4.008 1.00 89.56 109 ALA A CA 1
ATOM 899 C C . ALA A 1 109 ? -12.043 11.142 -3.103 1.00 89.56 109 ALA A C 1
ATOM 901 O O . ALA A 1 109 ? -11.806 10.007 -3.498 1.00 89.56 109 ALA A O 1
ATOM 902 N N . LEU A 1 110 ? -12.604 11.344 -1.902 1.00 93.25 110 LEU A N 1
ATOM 903 C CA . LEU A 1 110 ? -12.873 10.236 -0.964 1.00 93.25 110 LEU A CA 1
ATOM 904 C C . LEU A 1 110 ? -13.761 9.129 -1.576 1.00 93.25 110 LEU A C 1
ATOM 906 O O . LEU A 1 110 ? -13.593 7.953 -1.262 1.00 93.25 110 LEU A O 1
ATOM 910 N N . SER A 1 111 ? -14.665 9.496 -2.485 1.00 94.88 111 SER A N 1
ATOM 911 C CA . SER A 1 111 ? -15.517 8.570 -3.240 1.00 94.88 111 SER A CA 1
ATOM 912 C C . SER A 1 111 ? -14.747 7.575 -4.109 1.00 94.88 111 SER A C 1
ATOM 914 O O . SER A 1 111 ? -15.225 6.467 -4.342 1.00 94.88 111 SER A O 1
ATOM 916 N N . GLU A 1 112 ? -13.553 7.942 -4.562 1.00 93.56 112 GLU A N 1
ATOM 917 C CA . GLU A 1 112 ? -12.673 7.089 -5.355 1.00 93.56 112 GLU A CA 1
ATOM 918 C C . GLU A 1 112 ? -12.114 5.950 -4.494 1.00 93.56 112 GLU A C 1
ATOM 920 O O . GLU A 1 112 ? -12.328 4.781 -4.805 1.00 93.56 112 GLU A O 1
ATOM 925 N N . TYR A 1 113 ? -11.547 6.277 -3.325 1.00 96.75 113 TYR A N 1
ATOM 926 C CA . TYR A 1 113 ? -11.127 5.289 -2.323 1.00 96.75 113 TYR A CA 1
ATOM 927 C C . TYR A 1 113 ? -12.302 4.381 -1.914 1.00 96.75 113 TYR A C 1
ATOM 929 O O . TYR A 1 113 ? -12.202 3.152 -1.949 1.00 96.75 113 TYR A O 1
ATOM 937 N N . MET A 1 114 ? -13.455 4.979 -1.591 1.00 97.81 114 MET A N 1
ATOM 938 C CA . MET A 1 114 ? -14.647 4.239 -1.158 1.00 97.81 114 MET A CA 1
ATOM 939 C C . MET A 1 114 ? -15.242 3.334 -2.247 1.00 97.81 114 MET A C 1
ATOM 941 O O . MET A 1 114 ? -15.907 2.354 -1.917 1.00 97.81 114 MET A O 1
ATOM 945 N N . THR A 1 115 ? -14.967 3.587 -3.531 1.00 97.06 115 THR A N 1
ATOM 946 C CA . THR A 1 115 ? -15.370 2.686 -4.624 1.00 97.06 115 THR A CA 1
ATOM 947 C C . THR A 1 115 ? -14.698 1.318 -4.490 1.00 97.06 115 THR A C 1
ATOM 949 O O . THR A 1 115 ? -15.341 0.290 -4.706 1.00 97.06 115 THR A O 1
ATOM 952 N N . TYR A 1 116 ? -13.425 1.278 -4.092 1.00 97.56 116 TYR A N 1
ATOM 953 C CA . TYR A 1 116 ? -12.684 0.028 -3.912 1.00 97.56 116 TYR A CA 1
ATOM 954 C C . TYR A 1 116 ? -12.990 -0.656 -2.575 1.00 97.56 116 TYR A C 1
ATOM 956 O O . TYR A 1 116 ? -13.091 -1.879 -2.528 1.00 97.56 116 TYR A O 1
ATOM 964 N N . VAL A 1 117 ? -13.271 0.122 -1.527 1.00 98.25 117 VAL A N 1
ATOM 965 C CA . VAL A 1 117 ? -13.820 -0.384 -0.254 1.00 98.25 117 VAL A CA 1
ATOM 966 C C . VAL A 1 117 ? -15.153 -1.110 -0.486 1.00 98.25 117 VAL A C 1
ATOM 968 O O . VAL A 1 117 ? -15.350 -2.227 -0.011 1.00 98.25 117 VAL A O 1
ATOM 971 N N . GLU A 1 118 ? -16.059 -0.515 -1.268 1.00 97.06 118 GLU A N 1
ATOM 972 C CA . GLU A 1 118 ? -17.348 -1.124 -1.614 1.00 97.06 118 GLU A CA 1
ATOM 973 C C . GLU A 1 118 ? -17.172 -2.382 -2.482 1.00 97.06 118 GLU A C 1
ATOM 975 O O . GLU A 1 118 ? -17.888 -3.361 -2.278 1.00 97.06 118 GLU A O 1
ATOM 980 N N . LYS A 1 119 ? -16.205 -2.402 -3.416 1.00 96.56 119 LYS A N 1
ATOM 981 C CA . LYS A 1 119 ? -15.848 -3.615 -4.181 1.00 96.56 119 LYS A CA 1
ATOM 982 C C . LYS A 1 119 ? -15.369 -4.744 -3.258 1.00 96.56 119 LYS A C 1
ATOM 984 O O . LYS A 1 119 ? -15.840 -5.868 -3.410 1.00 96.56 119 LYS A O 1
ATOM 989 N N . PHE A 1 120 ? -14.494 -4.448 -2.292 1.00 96.75 120 PHE A N 1
ATOM 990 C CA . PHE A 1 120 ? -14.008 -5.424 -1.311 1.00 96.75 120 PHE A CA 1
ATOM 991 C C . PHE A 1 120 ? -15.157 -6.022 -0.486 1.00 96.75 120 PHE A C 1
ATOM 993 O O . PHE A 1 120 ? -15.301 -7.243 -0.428 1.00 96.75 120 PHE A O 1
ATOM 1000 N N . TYR A 1 121 ? -16.031 -5.187 0.084 1.00 96.06 121 TYR A N 1
ATOM 1001 C CA . TYR A 1 121 ? -17.163 -5.696 0.862 1.00 96.06 121 TYR A CA 1
ATOM 1002 C C . TYR A 1 121 ? -18.178 -6.461 0.007 1.00 96.06 121 TYR A C 1
ATOM 1004 O O . TYR A 1 121 ? -18.628 -7.518 0.431 1.00 96.06 121 TYR A O 1
ATOM 1012 N N . LYS A 1 122 ? -18.464 -6.030 -1.229 1.00 94.50 122 LYS A N 1
ATOM 1013 C CA . LYS A 1 122 ? -19.302 -6.806 -2.163 1.00 94.50 122 LYS A CA 1
ATOM 1014 C C . LYS A 1 122 ? -18.710 -8.174 -2.509 1.00 94.50 122 LYS A C 1
ATOM 1016 O O . LYS A 1 122 ? -19.468 -9.124 -2.694 1.00 94.50 122 LYS A O 1
ATOM 1021 N N . PHE A 1 123 ? -17.384 -8.286 -2.600 1.00 92.94 123 PHE A N 1
ATOM 1022 C CA . PHE A 1 123 ? -16.711 -9.570 -2.793 1.00 92.94 123 PHE A CA 1
ATOM 1023 C C . PHE A 1 123 ? -16.873 -10.481 -1.568 1.00 92.94 123 PHE A C 1
ATOM 1025 O O . PHE A 1 123 ? -17.208 -11.653 -1.735 1.00 92.94 123 PHE A O 1
ATOM 1032 N N . LEU A 1 124 ? -16.723 -9.949 -0.348 1.00 91.56 124 LEU A N 1
ATOM 1033 C CA . LEU A 1 124 ? -17.005 -10.704 0.880 1.00 91.56 124 LEU A CA 1
ATOM 1034 C C . LEU A 1 124 ? -18.477 -11.135 0.963 1.00 91.56 124 LEU A C 1
ATOM 1036 O O . LEU A 1 124 ? -18.743 -12.311 1.193 1.00 91.56 124 LEU A O 1
ATOM 1040 N N . ASP A 1 125 ? -19.421 -10.228 0.691 1.00 90.69 125 ASP A N 1
ATOM 1041 C CA . ASP A 1 125 ? -20.860 -10.521 0.680 1.00 90.69 125 ASP A CA 1
ATOM 1042 C C . ASP A 1 125 ? -21.199 -11.642 -0.324 1.00 90.69 125 ASP A C 1
ATOM 1044 O O . ASP A 1 125 ? -22.058 -12.483 -0.062 1.00 90.69 125 ASP A O 1
ATOM 1048 N N . LEU A 1 126 ? -20.536 -11.672 -1.489 1.00 90.06 126 LEU A N 1
ATOM 1049 C CA . LEU A 1 126 ? -20.691 -12.736 -2.485 1.00 90.06 126 LEU A CA 1
ATOM 1050 C C . LEU A 1 126 ? -20.066 -14.057 -2.017 1.00 90.06 126 LEU A C 1
ATOM 1052 O O . LEU A 1 126 ? -20.694 -15.105 -2.159 1.00 90.06 126 LEU A O 1
ATOM 1056 N N . LYS A 1 127 ? -18.860 -14.013 -1.443 1.00 88.12 127 LYS A N 1
ATOM 1057 C CA . LYS A 1 127 ? -18.183 -15.193 -0.898 1.00 88.12 127 LYS A CA 1
ATOM 1058 C C . LYS A 1 127 ? -19.033 -15.855 0.190 1.00 88.12 127 LYS A C 1
ATOM 1060 O O . LYS A 1 127 ? -19.291 -17.053 0.116 1.00 88.12 127 LYS A O 1
ATOM 1065 N N . GLU A 1 128 ? -19.557 -15.073 1.135 1.00 85.44 128 GLU A N 1
ATOM 1066 C CA . GLU A 1 128 ? -20.428 -15.597 2.189 1.00 85.44 128 GLU A CA 1
ATOM 1067 C C . GLU A 1 128 ? -21.734 -16.195 1.647 1.00 85.44 128 GLU A C 1
ATOM 1069 O O . GLU A 1 128 ? -22.169 -17.219 2.166 1.00 85.44 128 GLU A O 1
ATOM 1074 N N . LYS A 1 129 ? -22.341 -15.626 0.593 1.00 85.62 129 LYS A N 1
ATOM 1075 C CA . LYS A 1 129 ? -23.526 -16.220 -0.068 1.00 85.62 129 LYS A CA 1
ATOM 1076 C C . LYS A 1 129 ? -23.254 -17.595 -0.671 1.00 85.62 129 LYS A C 1
ATOM 1078 O O . LYS A 1 129 ? -24.154 -18.428 -0.695 1.00 85.62 129 LYS A O 1
ATOM 1083 N N . ILE A 1 130 ? -22.050 -17.809 -1.200 1.00 87.19 130 ILE A N 1
ATOM 1084 C CA 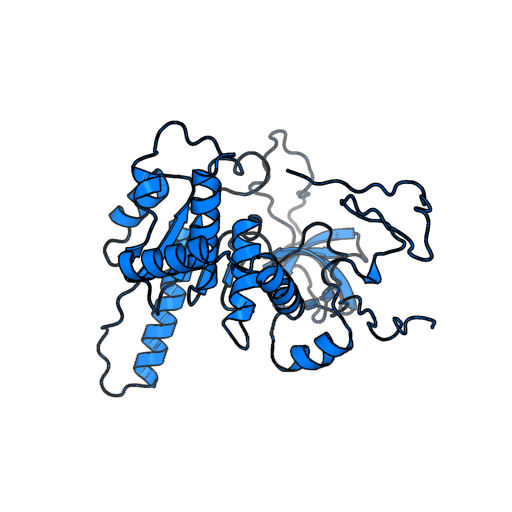. ILE A 1 130 ? -21.654 -19.078 -1.820 1.00 87.19 130 ILE A CA 1
ATOM 1085 C C . ILE A 1 130 ? -21.331 -20.118 -0.737 1.00 87.19 130 ILE A C 1
ATOM 1087 O O . ILE A 1 130 ? -21.730 -21.274 -0.854 1.00 87.19 130 ILE A O 1
ATOM 1091 N N . GLU A 1 131 ? -20.644 -19.711 0.333 1.00 86.12 131 GLU A N 1
ATOM 1092 C CA . GLU A 1 131 ? -20.202 -20.611 1.407 1.00 86.12 131 GLU A CA 1
ATOM 1093 C C . GLU A 1 131 ? -21.310 -20.945 2.428 1.00 86.12 131 GLU A C 1
ATOM 1095 O O . GLU A 1 131 ? -21.351 -22.058 2.956 1.00 86.12 131 GLU A O 1
ATOM 1100 N N . LYS A 1 132 ? -22.232 -20.013 2.717 1.00 81.19 132 LYS A N 1
ATOM 1101 C CA . LYS A 1 132 ? -23.266 -20.157 3.758 1.00 81.19 132 LYS A CA 1
ATOM 1102 C C . LYS A 1 132 ? -24.665 -20.260 3.145 1.00 81.19 132 LYS A C 1
ATOM 1104 O O . LYS A 1 132 ? -25.241 -19.266 2.714 1.00 81.19 132 LYS A O 1
ATOM 1109 N N . LYS A 1 133 ? -25.269 -21.455 3.221 1.00 65.50 133 LYS A N 1
ATOM 1110 C CA . LYS A 1 133 ? -26.638 -21.729 2.723 1.00 65.50 133 LYS A CA 1
ATOM 1111 C C . LYS A 1 133 ? -27.722 -20.810 3.314 1.00 65.50 133 LYS A C 1
ATOM 1113 O O . LYS A 1 133 ? -28.681 -20.493 2.620 1.00 65.50 133 LYS A O 1
ATOM 1118 N N . ASN A 1 134 ? -27.558 -20.369 4.564 1.00 64.38 134 ASN A N 1
ATOM 1119 C CA . ASN A 1 134 ? -28.441 -19.401 5.222 1.00 64.38 134 ASN A CA 1
ATOM 1120 C C . ASN A 1 134 ? -27.739 -18.039 5.302 1.00 64.38 134 ASN A C 1
ATOM 1122 O O . ASN A 1 134 ? -27.111 -17.706 6.308 1.00 64.38 134 ASN A O 1
ATOM 1126 N N . TYR A 1 135 ? -27.820 -17.270 4.219 1.00 60.72 135 TYR A N 1
ATOM 1127 C CA . TYR A 1 135 ? -27.223 -15.941 4.136 1.00 60.72 135 TYR A CA 1
ATOM 1128 C C . TYR A 1 135 ? -28.026 -14.899 4.929 1.00 60.72 135 TYR A C 1
ATOM 1130 O O . TYR A 1 135 ? -29.219 -14.704 4.697 1.00 60.72 135 TYR A O 1
ATOM 1138 N N . SER A 1 136 ? -27.339 -14.165 5.803 1.00 61.88 136 SER A N 1
ATOM 1139 C CA . SER A 1 136 ? -27.816 -12.910 6.385 1.00 61.88 136 SER A CA 1
ATOM 1140 C C . SER A 1 136 ? -26.662 -11.912 6.376 1.00 61.88 136 SER A C 1
ATOM 1142 O O . SER A 1 136 ? -25.552 -12.257 6.778 1.00 61.88 136 SER A O 1
ATOM 1144 N N . LEU A 1 137 ? -26.907 -10.691 5.893 1.00 64.44 137 LEU A N 1
ATOM 1145 C CA . LEU A 1 137 ? -25.893 -9.640 5.767 1.00 64.44 137 LEU A CA 1
ATOM 1146 C C . LEU A 1 137 ? -25.573 -9.047 7.152 1.00 64.44 137 LEU A C 1
ATOM 1148 O O . LEU A 1 137 ? -26.087 -7.994 7.523 1.00 64.44 137 LEU A O 1
ATOM 1152 N N . THR A 1 138 ? -24.743 -9.740 7.931 1.00 65.38 138 THR A N 1
ATOM 1153 C CA . THR A 1 138 ? -24.352 -9.337 9.295 1.00 65.38 138 THR A CA 1
ATOM 1154 C C . THR A 1 138 ? -22.936 -8.765 9.392 1.00 65.38 138 THR A C 1
ATOM 1156 O O . THR A 1 138 ? -22.547 -8.269 10.451 1.00 65.38 138 THR A O 1
ATOM 1159 N N . VAL A 1 139 ? -22.160 -8.782 8.302 1.00 71.69 139 VAL A N 1
ATOM 1160 C CA . VAL A 1 139 ? -20.791 -8.253 8.282 1.00 71.69 139 VAL A CA 1
ATOM 1161 C C . VAL A 1 139 ? -20.800 -6.730 8.409 1.00 71.69 139 VAL A C 1
ATOM 1163 O O . VAL A 1 139 ? -21.149 -5.994 7.485 1.00 71.69 139 VAL A O 1
ATOM 1166 N N . ARG A 1 140 ? -20.359 -6.240 9.571 1.00 87.06 140 ARG A N 1
ATOM 1167 C CA . ARG A 1 140 ? -20.191 -4.809 9.832 1.00 87.06 140 ARG A CA 1
ATOM 1168 C C . ARG A 1 140 ? -19.060 -4.252 8.966 1.00 87.06 140 ARG A C 1
ATOM 1170 O O . ARG A 1 140 ? -17.895 -4.608 9.148 1.00 87.06 140 ARG A O 1
ATOM 1177 N N . ARG A 1 141 ? -19.404 -3.367 8.029 1.00 95.06 141 ARG A N 1
ATOM 1178 C CA . ARG A 1 141 ? -18.444 -2.756 7.103 1.00 95.06 141 ARG A CA 1
ATOM 1179 C C . ARG A 1 141 ? -17.611 -1.699 7.829 1.00 95.06 141 ARG A C 1
ATOM 1181 O O . ARG A 1 141 ? -18.150 -0.699 8.304 1.00 95.06 141 ARG A O 1
ATOM 1188 N N . ARG A 1 142 ? -16.304 -1.934 7.938 1.00 97.81 142 ARG A N 1
ATOM 1189 C CA . ARG A 1 142 ? -15.359 -1.132 8.722 1.00 97.81 142 ARG A CA 1
ATOM 1190 C C . ARG A 1 142 ? -14.244 -0.566 7.864 1.00 97.81 142 ARG A C 1
ATOM 1192 O O . ARG A 1 142 ? -13.755 -1.208 6.938 1.00 97.81 142 ARG A O 1
ATOM 1199 N N . VAL A 1 143 ? -13.804 0.630 8.225 1.00 98.50 143 VAL A N 1
ATOM 1200 C CA . VAL A 1 143 ? -12.699 1.316 7.565 1.00 98.50 143 VAL A CA 1
ATOM 1201 C C . VAL A 1 143 ? -11.768 1.906 8.613 1.00 98.50 143 VAL A C 1
ATOM 1203 O O . VAL A 1 143 ? -12.227 2.674 9.453 1.00 98.50 143 VAL A O 1
ATOM 1206 N N . TYR A 1 144 ? -10.467 1.619 8.547 1.00 98.12 144 TYR A N 1
ATOM 1207 C CA . TYR A 1 144 ? -9.467 2.431 9.243 1.00 98.12 144 TYR A CA 1
ATOM 1208 C C . TYR A 1 144 ? -9.055 3.594 8.338 1.00 98.12 144 TYR A C 1
ATOM 1210 O O . TYR A 1 144 ? -8.504 3.368 7.266 1.00 98.12 144 TYR A O 1
ATOM 1218 N N . LEU A 1 145 ? -9.332 4.834 8.740 1.00 97.00 145 LEU A N 1
ATOM 1219 C CA . LEU A 1 145 ? -9.059 6.035 7.950 1.00 97.00 145 LEU A CA 1
ATOM 1220 C C . LEU A 1 145 ? -7.869 6.811 8.528 1.00 97.00 145 LEU A C 1
ATOM 1222 O O . LEU A 1 145 ? -8.021 7.616 9.450 1.00 97.00 145 LEU A O 1
ATOM 1226 N N . ALA A 1 146 ? -6.697 6.607 7.929 1.00 94.44 146 ALA A N 1
ATOM 1227 C CA . ALA A 1 146 ? -5.510 7.424 8.146 1.00 94.44 146 ALA A CA 1
ATOM 1228 C C . ALA A 1 146 ? -5.553 8.654 7.228 1.00 94.44 146 ALA A C 1
ATOM 1230 O O . ALA A 1 146 ? -5.635 8.534 6.002 1.00 94.44 146 ALA A O 1
ATOM 1231 N N . THR A 1 147 ? -5.491 9.855 7.800 1.00 89.06 147 THR A N 1
ATOM 1232 C CA . THR A 1 147 ? -5.426 11.094 7.016 1.00 89.06 147 THR A CA 1
ATOM 1233 C C . THR A 1 147 ? -4.840 12.253 7.816 1.00 89.06 147 THR A C 1
ATOM 1235 O O . THR A 1 147 ? -4.986 12.339 9.037 1.00 89.06 147 THR A O 1
ATOM 1238 N N . ASP A 1 148 ? -4.183 13.168 7.108 1.00 78.25 148 ASP A N 1
ATOM 1239 C CA . ASP A 1 148 ? -3.674 14.429 7.635 1.00 78.25 148 ASP A CA 1
ATOM 1240 C C . ASP A 1 148 ? -4.733 15.550 7.679 1.00 78.25 148 ASP A C 1
ATOM 1242 O O . ASP A 1 148 ? -4.493 16.589 8.298 1.00 78.25 148 ASP A O 1
ATOM 1246 N N . GLU A 1 149 ? -5.919 15.345 7.089 1.00 79.38 149 GLU A N 1
ATOM 1247 C CA . GLU A 1 149 ? -6.949 16.377 6.930 1.00 79.38 149 GLU A CA 1
ATOM 1248 C C . GLU A 1 149 ? -8.285 16.029 7.620 1.00 79.38 149 GLU A C 1
ATOM 1250 O O . GLU A 1 149 ? -8.972 15.060 7.296 1.00 79.38 149 GLU A O 1
ATOM 1255 N N . LEU A 1 150 ? -8.738 16.898 8.530 1.00 82.75 150 LEU A N 1
ATOM 1256 C CA . LEU A 1 150 ? -10.007 16.712 9.252 1.00 82.75 150 LEU A CA 1
ATOM 1257 C C . LEU A 1 150 ? -11.263 16.855 8.384 1.00 82.75 150 LEU A C 1
ATOM 1259 O O . LEU A 1 150 ? -12.331 16.383 8.784 1.00 82.75 150 LEU A O 1
ATOM 1263 N N . GLY A 1 151 ? -11.154 17.509 7.224 1.00 87.25 151 GLY A N 1
ATOM 1264 C CA . GLY A 1 151 ? -12.238 17.594 6.247 1.00 87.25 151 GLY A CA 1
ATOM 1265 C C . GLY A 1 151 ? -12.629 16.211 5.731 1.00 87.25 151 GLY A C 1
ATOM 1266 O O . GLY A 1 151 ? -13.815 15.888 5.718 1.00 87.25 151 GLY A O 1
ATOM 1267 N N . VAL A 1 152 ? -11.641 15.359 5.437 1.00 89.50 152 VAL A N 1
ATOM 1268 C CA . VAL A 1 152 ? -11.837 13.970 4.987 1.00 89.50 152 VAL A CA 1
ATOM 1269 C C . VAL A 1 152 ? -12.601 13.143 6.024 1.00 89.50 152 VAL A C 1
ATOM 1271 O O . VAL A 1 152 ? -13.572 12.484 5.668 1.00 89.50 152 VAL A O 1
ATOM 1274 N N . ILE A 1 153 ? -12.237 13.219 7.311 1.00 91.00 153 ILE A N 1
ATOM 1275 C CA . ILE A 1 153 ? -12.928 12.471 8.384 1.00 91.00 153 ILE A CA 1
ATOM 1276 C C . ILE A 1 153 ? -14.393 12.923 8.508 1.00 91.00 153 ILE A C 1
ATOM 1278 O O . ILE A 1 153 ? -15.302 12.096 8.584 1.00 91.00 153 ILE A O 1
ATOM 1282 N N . LYS A 1 154 ? -14.647 14.239 8.486 1.00 92.12 154 LYS A N 1
ATOM 1283 C CA . LYS A 1 154 ? -16.015 14.788 8.527 1.00 92.12 154 LYS A CA 1
ATOM 1284 C C . LYS A 1 154 ? -16.831 14.391 7.293 1.00 92.12 154 LYS A C 1
ATOM 1286 O O . LYS A 1 154 ? -18.014 14.086 7.424 1.00 92.12 154 LYS A O 1
ATOM 1291 N N . GLN A 1 155 ? -16.207 14.386 6.114 1.00 93.81 155 GLN A N 1
ATOM 1292 C CA . GLN A 1 155 ? -16.825 13.938 4.867 1.00 93.81 155 GLN A CA 1
ATOM 1293 C C . GLN A 1 155 ? -17.180 12.447 4.938 1.00 93.81 155 GLN A C 1
ATOM 1295 O O . GLN A 1 155 ? -18.310 12.088 4.630 1.00 93.81 155 GLN A O 1
ATOM 1300 N N . ALA A 1 156 ? -16.262 11.598 5.408 1.00 95.69 156 ALA A N 1
ATOM 1301 C CA . ALA A 1 156 ? -16.465 10.157 5.542 1.00 95.69 156 ALA A CA 1
ATOM 1302 C C . ALA A 1 156 ? -17.699 9.826 6.394 1.00 95.69 156 ALA A C 1
ATOM 1304 O O . ALA A 1 156 ? -18.630 9.179 5.915 1.00 95.69 156 ALA A O 1
ATOM 1305 N N . LEU A 1 157 ? -17.743 10.364 7.618 1.00 95.44 157 LEU A N 1
ATOM 1306 C CA . LEU A 1 157 ? -18.837 10.143 8.569 1.00 95.44 157 LEU A CA 1
ATOM 1307 C C . LEU A 1 157 ? -20.192 10.667 8.064 1.00 95.44 157 LEU A C 1
ATOM 1309 O O . LEU A 1 157 ? -21.224 10.083 8.377 1.00 95.44 157 LEU A O 1
ATOM 1313 N N . LYS A 1 158 ? -20.204 11.759 7.284 1.00 96.81 158 LYS A N 1
ATOM 1314 C CA . LYS A 1 158 ? -21.436 12.329 6.713 1.00 96.81 158 LYS A CA 1
ATOM 1315 C C . LYS A 1 158 ? -21.928 11.562 5.482 1.00 96.81 158 LYS A C 1
ATOM 1317 O O . LYS A 1 158 ? -23.132 11.408 5.307 1.00 96.81 158 LYS A O 1
ATOM 1322 N N . THR A 1 159 ? -21.021 11.153 4.597 1.00 97.56 159 THR A N 1
ATOM 1323 C CA . THR A 1 159 ? -21.363 10.598 3.276 1.00 97.56 159 THR A CA 1
ATOM 1324 C C . THR A 1 159 ? -21.574 9.084 3.305 1.00 97.56 159 THR A C 1
ATOM 1326 O O . THR A 1 159 ? -22.338 8.570 2.493 1.00 97.56 159 THR A O 1
ATOM 1329 N N . TYR A 1 160 ? -20.952 8.369 4.247 1.00 97.12 160 TYR A N 1
ATOM 1330 C CA . TYR A 1 160 ? -20.984 6.904 4.319 1.00 97.12 160 TYR A CA 1
ATOM 1331 C C . TYR A 1 160 ? -21.468 6.402 5.696 1.00 97.12 160 TYR A C 1
ATOM 1333 O O . TYR A 1 160 ? -20.745 5.667 6.364 1.00 97.12 160 TYR A O 1
ATOM 1341 N N . PRO A 1 161 ? -22.692 6.754 6.143 1.00 95.81 161 PRO A N 1
ATOM 1342 C CA . PRO A 1 161 ? -23.185 6.422 7.489 1.00 95.81 161 PRO A CA 1
ATOM 1343 C C . PRO A 1 161 ? -23.329 4.912 7.753 1.00 95.81 161 PRO A C 1
ATOM 1345 O O . PRO A 1 161 ? -23.352 4.489 8.905 1.00 95.81 161 PRO A O 1
ATOM 1348 N N . ASN A 1 162 ? -23.385 4.092 6.698 1.00 93.88 162 ASN A N 1
ATOM 1349 C CA . ASN A 1 162 ? -23.456 2.629 6.788 1.00 93.88 162 ASN A CA 1
ATOM 1350 C C . ASN A 1 162 ? -22.090 1.964 7.070 1.00 93.88 162 ASN A C 1
ATOM 1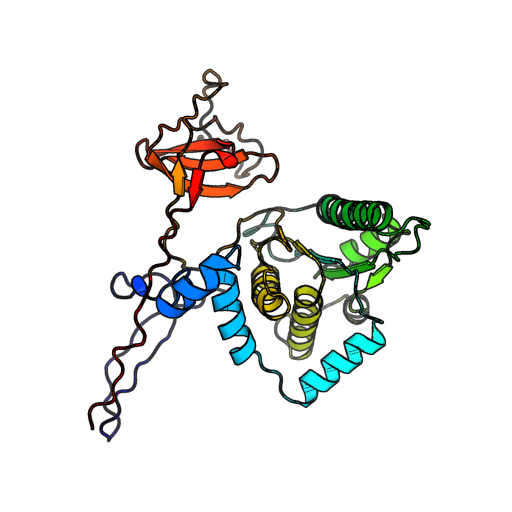352 O O . ASN A 1 162 ? -22.017 0.739 7.166 1.00 93.88 162 ASN A O 1
ATOM 1356 N N . TYR A 1 163 ? -21.012 2.749 7.167 1.00 96.81 163 TYR A N 1
ATOM 1357 C CA . TYR A 1 163 ? -19.653 2.290 7.448 1.00 96.81 163 TYR A CA 1
ATOM 1358 C C . TYR A 1 163 ? -19.195 2.755 8.837 1.00 96.81 163 TYR A C 1
ATOM 1360 O O . TYR A 1 163 ? -19.331 3.924 9.198 1.00 96.81 163 TYR A O 1
ATOM 1368 N N . GLU A 1 164 ? -18.585 1.856 9.610 1.00 96.88 164 GLU A N 1
ATOM 1369 C CA . GLU A 1 164 ? -17.873 2.225 10.835 1.00 96.88 164 GLU A CA 1
ATOM 1370 C C . GLU A 1 164 ? -16.449 2.683 10.491 1.00 96.88 164 GLU A C 1
ATOM 1372 O O . GLU A 1 164 ? -15.599 1.878 10.109 1.00 96.88 164 GLU A O 1
ATOM 1377 N N . PHE A 1 165 ? -16.179 3.979 10.659 1.00 96.94 165 PHE A N 1
ATOM 1378 C CA . PHE A 1 165 ? -14.837 4.539 10.503 1.00 96.94 165 PHE A CA 1
ATOM 1379 C C . PHE A 1 165 ? -14.079 4.540 11.834 1.00 96.94 165 PHE A C 1
ATOM 1381 O O . PHE A 1 165 ? -14.439 5.256 12.773 1.00 96.94 165 PHE A O 1
ATOM 1388 N N . LEU A 1 166 ? -12.984 3.787 11.884 1.00 96.00 166 LEU A N 1
ATOM 1389 C CA . LEU A 1 166 ? -11.949 3.880 12.905 1.00 96.00 166 LEU A CA 1
ATOM 1390 C C . LEU A 1 166 ? -10.915 4.925 12.464 1.00 96.00 166 LEU A C 1
ATOM 1392 O O . LEU A 1 166 ? -10.478 4.933 11.319 1.00 96.00 166 LEU A O 1
ATOM 1396 N N . TYR A 1 167 ? -10.535 5.829 13.361 1.00 92.56 167 TYR A N 1
ATOM 1397 C CA . TYR A 1 167 ? -9.532 6.869 13.114 1.00 92.56 167 TYR A CA 1
ATOM 1398 C C . TYR A 1 167 ? -8.992 7.382 14.453 1.00 92.56 167 TYR A C 1
ATOM 1400 O O . TYR A 1 167 ? -9.684 7.322 15.478 1.00 92.56 167 TYR A O 1
ATOM 1408 N N . ASP A 1 168 ? -7.774 7.932 14.482 1.00 83.19 168 ASP A N 1
ATOM 1409 C CA . ASP A 1 168 ? -7.255 8.538 15.709 1.00 83.19 168 ASP A CA 1
ATOM 1410 C C . ASP A 1 168 ? -8.009 9.836 16.058 1.00 83.19 168 ASP A C 1
ATOM 1412 O O . ASP A 1 168 ? -7.779 10.919 15.517 1.00 83.19 168 ASP A O 1
ATOM 1416 N N . LYS A 1 169 ? -8.899 9.737 17.051 1.00 75.44 169 LYS A N 1
ATOM 1417 C CA . LYS A 1 169 ? -9.676 10.860 17.599 1.00 75.44 169 LYS A CA 1
ATOM 1418 C C . LYS A 1 169 ? -8.790 11.999 18.136 1.00 75.44 169 LYS A C 1
ATOM 1420 O O . LYS A 1 169 ? -9.277 13.124 18.265 1.00 75.44 169 LYS A O 1
ATOM 1425 N N . LYS A 1 170 ? -7.499 11.765 18.426 1.00 70.75 170 LYS A N 1
ATOM 1426 C CA . LYS A 1 170 ? -6.550 12.828 18.810 1.00 70.75 170 LYS A CA 1
ATOM 1427 C C . LYS A 1 170 ? -6.137 13.698 17.616 1.00 70.75 170 LYS A C 1
ATOM 1429 O O . LYS A 1 170 ? -5.879 14.881 17.824 1.00 70.75 170 LYS A O 1
ATOM 1434 N N . VAL A 1 171 ? -6.164 13.184 16.379 1.00 62.62 171 VAL A N 1
ATOM 1435 C CA . VAL A 1 171 ? -6.001 13.990 15.148 1.00 62.62 171 VAL A CA 1
ATOM 1436 C C . VAL A 1 171 ? -7.064 15.092 15.112 1.00 62.62 171 VAL A C 1
ATOM 1438 O O . VAL A 1 171 ? -6.728 16.262 14.942 1.00 62.62 171 VAL A O 1
ATOM 1441 N N . VAL A 1 172 ? -8.327 14.744 15.396 1.00 57.72 172 VAL A N 1
ATOM 1442 C CA . VAL A 1 172 ? -9.466 15.684 15.413 1.00 57.72 172 VAL A CA 1
ATOM 1443 C C . VAL A 1 172 ? -9.319 16.779 16.473 1.00 57.72 172 VAL A C 1
ATOM 1445 O O . VAL A 1 172 ? -9.680 17.926 16.220 1.00 57.72 172 VAL A O 1
ATOM 1448 N N . LYS A 1 173 ? -8.764 16.459 17.650 1.00 52.34 173 LYS A N 1
ATOM 1449 C CA . LYS A 1 173 ? -8.559 17.439 18.733 1.00 52.34 173 LYS A CA 1
ATOM 1450 C C . LYS A 1 173 ? -7.367 18.375 18.493 1.00 52.34 173 LYS A C 1
ATOM 1452 O O . LYS A 1 173 ? -7.387 19.505 18.965 1.00 52.34 173 LYS A O 1
ATOM 1457 N N . LEU A 1 174 ? -6.350 17.939 17.748 1.00 55.06 174 LEU A N 1
ATOM 1458 C CA . LEU A 1 174 ? -5.107 18.687 17.495 1.00 55.06 174 LEU A CA 1
ATOM 1459 C C . LEU A 1 174 ? -5.154 19.516 16.192 1.00 55.06 174 LEU A C 1
ATOM 1461 O O . LEU A 1 174 ? -4.124 19.776 15.573 1.00 55.06 174 LEU A O 1
ATOM 1465 N N . ALA A 1 175 ? -6.355 19.945 15.791 1.00 43.41 175 ALA A N 1
ATOM 1466 C CA . ALA A 1 175 ? -6.695 20.606 14.524 1.00 43.41 175 ALA A CA 1
ATOM 1467 C C . ALA A 1 175 ? -5.928 21.903 14.187 1.00 43.41 175 ALA A C 1
ATOM 1469 O O . ALA A 1 175 ? -6.053 22.414 13.075 1.00 43.41 175 ALA A O 1
ATOM 1470 N N . ARG A 1 176 ? -5.185 22.479 15.137 1.00 44.66 176 ARG A N 1
ATOM 1471 C CA . ARG A 1 176 ? -4.412 23.715 14.967 1.00 44.66 176 ARG A CA 1
ATOM 1472 C C . ARG A 1 176 ? -2.974 23.482 15.433 1.00 44.66 176 ARG A C 1
ATOM 1474 O O . ARG A 1 176 ? -2.744 23.228 16.609 1.00 44.66 176 ARG A O 1
ATOM 1481 N N . GLY A 1 177 ? -2.013 23.599 14.513 1.00 52.59 177 GLY A N 1
ATOM 1482 C CA . GLY A 1 177 ? -0.588 23.702 14.854 1.00 52.59 177 GLY A CA 1
ATOM 1483 C C . GLY A 1 177 ? 0.198 22.395 15.041 1.00 52.59 177 GLY A C 1
ATOM 1484 O O . GLY A 1 177 ? 1.208 22.412 15.744 1.00 52.59 177 GLY A O 1
ATOM 1485 N N . ARG A 1 178 ? -0.193 21.269 14.417 1.00 55.31 178 ARG A N 1
ATOM 1486 C CA . ARG A 1 178 ? 0.649 20.051 14.386 1.00 55.31 178 ARG A CA 1
ATOM 1487 C C . ARG A 1 178 ? 2.015 20.341 13.735 1.00 55.31 178 ARG A C 1
ATOM 1489 O O . ARG A 1 178 ? 2.148 20.327 12.514 1.00 55.31 178 ARG A O 1
ATOM 1496 N N . LYS A 1 179 ? 3.057 20.534 14.551 1.00 61.19 179 LYS A N 1
ATOM 1497 C CA . LYS A 1 179 ? 4.455 20.484 14.096 1.00 61.19 179 LYS A CA 1
ATOM 1498 C C . LYS A 1 179 ? 4.768 19.047 13.666 1.00 61.19 179 LYS A C 1
ATOM 1500 O O . LYS A 1 179 ? 4.773 18.150 14.503 1.00 61.19 179 LYS A O 1
ATOM 1505 N N . ARG A 1 180 ? 5.036 18.839 12.371 1.00 62.41 180 ARG A N 1
ATOM 1506 C CA . ARG A 1 180 ? 5.311 17.519 11.764 1.00 62.41 180 ARG A CA 1
ATOM 1507 C C . ARG A 1 180 ? 6.421 16.742 12.482 1.00 62.41 180 ARG A C 1
ATOM 1509 O O . ARG A 1 180 ? 6.315 15.532 12.642 1.00 62.41 180 ARG A O 1
ATOM 1516 N N . TYR A 1 181 ? 7.456 17.444 12.931 1.00 75.31 181 TYR A N 1
ATOM 1517 C CA . TYR A 1 181 ? 8.631 16.867 13.580 1.00 75.31 181 TYR A CA 1
ATOM 1518 C C . TYR A 1 181 ? 8.495 16.939 15.107 1.00 75.31 181 TYR A C 1
ATOM 1520 O O . TYR A 1 181 ? 9.082 17.796 15.763 1.00 75.31 181 TYR A O 1
ATOM 1528 N N . THR A 1 182 ? 7.664 16.062 15.677 1.00 81.44 182 THR A N 1
ATOM 1529 C CA . THR A 1 182 ? 7.520 15.880 17.133 1.00 81.44 182 THR A CA 1
ATOM 1530 C C . THR A 1 182 ? 7.335 14.405 17.483 1.00 81.44 182 THR A C 1
ATOM 1532 O O . THR A 1 182 ? 6.839 13.633 16.662 1.00 81.44 182 THR A O 1
ATOM 1535 N N . LYS A 1 183 ? 7.653 14.014 18.727 1.00 82.81 183 LYS A N 1
ATOM 1536 C CA . LYS A 1 183 ? 7.409 12.649 19.233 1.00 82.81 183 LYS A CA 1
ATOM 1537 C C . LYS A 1 183 ? 5.940 12.226 19.079 1.00 82.81 183 LYS A C 1
ATOM 1539 O O . LYS A 1 183 ? 5.674 11.109 18.658 1.00 82.81 183 LYS A O 1
ATOM 1544 N N . LEU A 1 184 ? 4.991 13.130 19.339 1.00 80.25 184 LEU A N 1
ATOM 1545 C CA . LEU A 1 184 ? 3.555 12.860 19.182 1.00 80.25 184 LEU A CA 1
ATOM 1546 C C . LEU A 1 184 ? 3.153 12.622 17.718 1.00 80.25 184 LEU A C 1
ATOM 1548 O O . LEU A 1 184 ? 2.312 11.769 17.446 1.00 80.25 184 LEU A O 1
ATOM 1552 N N . SER A 1 185 ? 3.750 13.352 16.771 1.00 81.56 185 SER A N 1
ATOM 1553 C CA . SER A 1 185 ? 3.540 13.114 15.338 1.00 81.56 185 SER A CA 1
ATOM 1554 C C . SER A 1 185 ? 4.167 11.799 14.869 1.00 81.56 185 SER A C 1
ATOM 1556 O O . SER A 1 185 ? 3.556 11.109 14.058 1.00 81.56 185 SER A O 1
ATOM 1558 N N . LEU A 1 186 ? 5.336 11.430 15.407 1.00 87.12 186 LEU A N 1
ATOM 1559 C CA . LEU A 1 186 ? 5.992 10.151 15.125 1.00 87.12 186 LEU A CA 1
ATOM 1560 C C . LEU A 1 186 ? 5.177 8.960 15.659 1.00 87.12 186 LEU A C 1
ATOM 1562 O O . LEU A 1 186 ? 4.917 8.014 14.926 1.00 87.12 186 LEU A O 1
ATOM 1566 N N . GLU A 1 187 ? 4.710 9.024 16.906 1.00 88.38 187 GLU A N 1
ATOM 1567 C CA . GLU A 1 187 ? 3.824 7.998 17.473 1.00 88.38 187 GLU A CA 1
ATOM 1568 C C . GLU A 1 187 ? 2.511 7.876 16.683 1.00 88.38 187 GLU A C 1
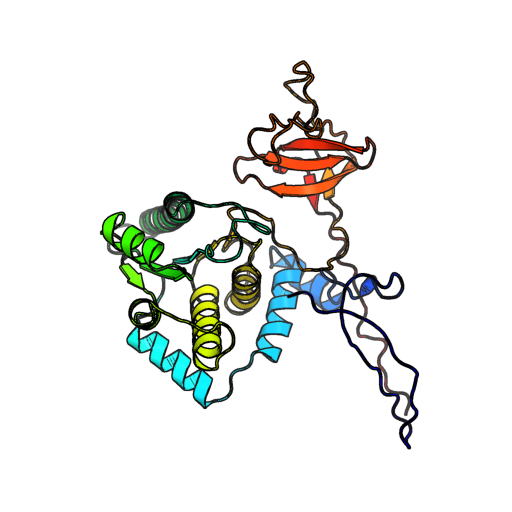ATOM 1570 O O . GLU A 1 187 ? 2.030 6.768 16.464 1.00 88.38 187 GLU A O 1
ATOM 1575 N N . GLY A 1 188 ? 1.953 9.002 16.222 1.00 88.88 188 GLY A N 1
ATOM 1576 C CA . GLY A 1 188 ? 0.758 9.019 15.378 1.00 88.88 188 GLY A CA 1
ATOM 1577 C C . GLY A 1 188 ? 0.962 8.320 14.032 1.00 88.88 188 GLY A C 1
ATOM 1578 O O . GLY A 1 188 ? 0.141 7.490 13.660 1.00 88.88 188 GLY A O 1
ATOM 1579 N N . ILE A 1 189 ? 2.064 8.597 13.324 1.00 89.94 189 ILE A N 1
ATOM 1580 C CA . ILE A 1 189 ? 2.300 7.967 12.016 1.00 89.94 189 ILE A CA 1
ATOM 1581 C C . ILE A 1 189 ? 2.666 6.481 12.138 1.00 89.94 189 ILE A C 1
ATOM 1583 O O . ILE A 1 189 ? 2.215 5.691 11.317 1.00 89.94 189 ILE A O 1
ATOM 1587 N N . ILE A 1 190 ? 3.400 6.077 13.184 1.00 93.75 190 ILE A N 1
ATOM 1588 C CA . ILE A 1 190 ? 3.660 4.655 13.479 1.00 93.75 190 ILE A CA 1
ATOM 1589 C C . ILE A 1 190 ? 2.340 3.915 13.727 1.00 93.75 190 ILE A C 1
ATOM 1591 O O . ILE A 1 190 ? 2.128 2.833 13.186 1.00 93.75 190 ILE A O 1
ATOM 1595 N N . LYS A 1 191 ? 1.432 4.520 14.502 1.00 93.94 191 LYS A N 1
ATOM 1596 C CA . LYS A 1 191 ? 0.092 3.983 14.751 1.00 93.94 191 LYS A CA 1
ATOM 1597 C C . LYS A 1 191 ? -0.721 3.836 13.463 1.00 93.94 191 LYS A C 1
ATOM 1599 O O . LYS A 1 191 ? -1.317 2.784 13.253 1.00 93.94 191 LYS A O 1
ATOM 1604 N N . ASP A 1 192 ? -0.725 4.850 12.597 1.00 95.12 192 ASP A N 1
ATOM 1605 C CA . ASP A 1 192 ? -1.409 4.767 11.302 1.00 95.12 192 ASP A CA 1
ATOM 1606 C C . ASP A 1 192 ? -0.830 3.642 10.430 1.00 95.12 192 ASP A C 1
ATOM 1608 O O . ASP A 1 192 ? -1.594 2.819 9.934 1.00 95.12 192 ASP A O 1
ATOM 1612 N N . ILE A 1 193 ? 0.500 3.543 10.303 1.00 96.62 193 ILE A N 1
ATOM 1613 C CA . ILE A 1 193 ? 1.171 2.466 9.548 1.00 96.62 193 ILE A CA 1
ATOM 1614 C C . ILE A 1 193 ? 0.773 1.083 10.084 1.00 96.62 193 ILE A C 1
ATOM 1616 O O . ILE A 1 193 ? 0.449 0.194 9.302 1.00 96.62 193 ILE A O 1
ATOM 1620 N N . HIS A 1 194 ? 0.757 0.914 11.409 1.00 96.94 194 HIS A N 1
ATOM 1621 C CA . HIS A 1 194 ? 0.414 -0.338 12.092 1.00 96.94 194 HIS A CA 1
ATOM 1622 C C . HIS A 1 194 ? -1.020 -0.811 11.811 1.00 96.94 194 HIS A C 1
ATOM 1624 O O . HIS A 1 194 ? -1.246 -1.992 11.559 1.00 96.94 194 HIS A O 1
ATOM 1630 N N . PHE A 1 195 ? -2.001 0.096 11.814 1.00 97.75 195 PHE A N 1
ATOM 1631 C CA . PHE A 1 195 ? -3.385 -0.261 11.482 1.00 97.75 195 PHE A CA 1
ATOM 1632 C C . PHE A 1 195 ? -3.616 -0.455 9.980 1.00 97.75 195 PHE A C 1
ATOM 1634 O O . PHE A 1 195 ? -4.400 -1.321 9.586 1.00 97.75 195 PHE A O 1
ATOM 1641 N N . LEU A 1 196 ? -2.932 0.318 9.134 1.00 98.25 196 LEU A N 1
ATOM 1642 C CA . LEU A 1 196 ? -2.996 0.157 7.681 1.00 98.25 196 LEU A CA 1
ATOM 1643 C C . LEU A 1 196 ? -2.393 -1.184 7.235 1.00 98.25 196 LEU A C 1
ATOM 1645 O O . LEU A 1 196 ? -2.989 -1.851 6.394 1.00 98.25 196 LEU A O 1
ATOM 1649 N N . SER A 1 197 ? -1.259 -1.604 7.807 1.00 98.00 197 SER A N 1
ATOM 1650 C CA . SER A 1 197 ? -0.604 -2.874 7.457 1.00 98.00 197 SER A CA 1
ATOM 1651 C C . SER A 1 197 ? -1.353 -4.107 7.969 1.00 98.00 197 SER A C 1
ATOM 1653 O O . SER A 1 197 ? -1.326 -5.143 7.311 1.00 98.00 197 SER A O 1
ATOM 1655 N N . LYS A 1 198 ? -2.063 -3.993 9.101 1.00 97.69 198 LYS A N 1
ATOM 1656 C CA . LYS A 1 198 ? -2.930 -5.045 9.665 1.00 97.69 198 LYS A CA 1
ATOM 1657 C C . LYS A 1 198 ? -4.356 -5.091 9.095 1.00 97.69 198 LYS A C 1
ATOM 1659 O O . LYS A 1 198 ? -5.155 -5.910 9.545 1.00 97.69 198 LYS A O 1
ATOM 1664 N N . SER A 1 199 ? -4.714 -4.207 8.164 1.00 98.25 199 SER A N 1
ATOM 1665 C CA . SER A 1 199 ? -6.035 -4.238 7.520 1.00 98.25 199 SER A CA 1
ATOM 1666 C C . SER A 1 199 ? -6.120 -5.365 6.484 1.00 98.25 199 SER A C 1
ATOM 1668 O O . SER A 1 199 ? -5.127 -5.690 5.843 1.00 98.25 199 SER A O 1
ATOM 1670 N N . ASP A 1 200 ? -7.302 -5.946 6.259 1.00 97.88 200 ASP A N 1
ATOM 1671 C CA . ASP A 1 200 ? -7.456 -7.080 5.328 1.00 97.88 200 ASP A CA 1
ATOM 1672 C C . ASP A 1 200 ? -7.236 -6.690 3.855 1.00 97.88 200 ASP A C 1
ATOM 1674 O O . ASP A 1 200 ? -6.930 -7.547 3.016 1.00 97.88 200 ASP A O 1
ATOM 1678 N N . TYR A 1 201 ? -7.430 -5.402 3.559 1.00 98.50 201 TYR A N 1
ATOM 1679 C CA . TYR A 1 201 ? -7.233 -4.755 2.266 1.00 98.50 201 TYR A CA 1
ATOM 1680 C C . TYR A 1 201 ? -6.840 -3.285 2.470 1.00 98.50 201 TYR A C 1
ATOM 1682 O O . TYR A 1 201 ? -7.295 -2.655 3.427 1.00 98.50 201 TYR A O 1
ATOM 1690 N N . LEU A 1 202 ? -6.036 -2.722 1.568 1.00 98.50 202 LEU A N 1
ATOM 1691 C CA . LEU A 1 202 ? -5.516 -1.352 1.640 1.00 98.50 202 LEU A CA 1
ATOM 1692 C C . LEU A 1 202 ? -5.929 -0.536 0.404 1.00 98.50 202 LEU A C 1
ATOM 1694 O O . LEU A 1 202 ? -5.758 -0.989 -0.721 1.00 98.50 202 LEU A O 1
ATOM 1698 N N . VAL A 1 203 ? -6.437 0.685 0.584 1.00 98.31 203 VAL A N 1
ATOM 1699 C CA . VAL A 1 203 ? -6.768 1.611 -0.515 1.00 98.31 203 VAL A CA 1
ATOM 1700 C C . VAL A 1 203 ? -6.073 2.949 -0.290 1.00 98.31 203 VAL A C 1
ATOM 1702 O O . VAL A 1 203 ? -6.266 3.603 0.738 1.00 98.31 203 VAL A O 1
ATOM 1705 N N . CYS A 1 204 ? -5.227 3.367 -1.226 1.00 96.00 204 CYS A N 1
ATOM 1706 C CA . CYS A 1 204 ? -4.326 4.495 -1.007 1.00 96.00 204 CYS A CA 1
ATOM 1707 C C . CYS A 1 204 ? -3.799 5.110 -2.311 1.00 96.00 204 CYS A C 1
ATOM 1709 O O . CYS A 1 204 ? -4.205 4.733 -3.403 1.00 96.00 204 CYS A O 1
ATOM 1711 N N . THR A 1 205 ? -2.831 6.015 -2.187 1.00 91.56 205 THR A N 1
ATOM 1712 C CA . THR A 1 205 ? -1.912 6.408 -3.260 1.00 91.56 205 THR A CA 1
ATOM 1713 C C . THR A 1 205 ? -0.519 5.822 -3.015 1.00 91.56 205 THR A C 1
ATOM 1715 O O . THR A 1 205 ? 0.088 6.070 -1.964 1.00 91.56 205 THR A O 1
ATOM 1718 N N . PHE A 1 206 ? 0.021 5.051 -3.965 1.00 93.00 206 PHE A N 1
ATOM 1719 C CA . PHE A 1 206 ? 1.395 4.549 -3.882 1.00 93.00 206 PHE A CA 1
ATOM 1720 C C . PHE A 1 206 ? 2.454 5.622 -4.121 1.00 93.00 206 PHE A C 1
ATOM 1722 O O . PHE A 1 206 ? 3.584 5.412 -3.683 1.00 93.00 206 PHE A O 1
ATOM 1729 N N . SER A 1 207 ? 2.110 6.812 -4.619 1.00 87.06 207 SER A N 1
ATOM 1730 C CA . SER A 1 207 ? 3.001 7.982 -4.514 1.00 87.06 207 SER A CA 1
ATOM 1731 C C . SER A 1 207 ? 3.359 8.319 -3.053 1.00 87.06 207 SER A C 1
ATOM 1733 O O . SER A 1 207 ? 4.366 8.986 -2.771 1.00 87.06 207 SER A O 1
ATOM 1735 N N . SER A 1 208 ? 2.571 7.847 -2.077 1.00 89.75 208 SER A N 1
ATOM 1736 C CA . SER A 1 208 ? 2.856 7.996 -0.654 1.00 89.75 208 SER A CA 1
ATOM 1737 C C . SER A 1 208 ? 3.705 6.858 -0.084 1.00 89.75 208 SER A C 1
ATOM 1739 O O . SER A 1 208 ? 3.260 5.714 0.021 1.00 89.75 208 SER A O 1
ATOM 1741 N N . GLN A 1 209 ? 4.888 7.212 0.431 1.00 91.62 209 GLN A N 1
ATOM 1742 C CA . GLN A 1 209 ? 5.771 6.288 1.156 1.00 91.62 209 GLN A CA 1
ATOM 1743 C C . GLN A 1 209 ? 5.069 5.593 2.336 1.00 91.62 209 GLN A C 1
ATOM 1745 O O . GLN A 1 209 ? 5.341 4.432 2.599 1.00 91.62 209 GLN A O 1
ATOM 1750 N N . ILE A 1 210 ? 4.125 6.269 3.005 1.00 93.50 210 ILE A N 1
ATOM 1751 C CA . ILE A 1 210 ? 3.351 5.699 4.122 1.00 93.50 210 ILE A CA 1
ATOM 1752 C C . ILE A 1 210 ? 2.499 4.513 3.662 1.00 93.50 210 ILE A C 1
ATOM 1754 O O . ILE A 1 210 ? 2.430 3.504 4.363 1.00 93.50 210 ILE A O 1
ATOM 1758 N N . CYS A 1 211 ? 1.884 4.602 2.476 1.00 95.88 211 CYS A N 1
ATOM 1759 C CA . CYS A 1 211 ? 1.134 3.470 1.948 1.00 95.88 211 CYS A CA 1
ATOM 1760 C C . CYS A 1 211 ? 2.061 2.331 1.526 1.00 95.88 211 CYS A C 1
ATOM 1762 O O . CYS A 1 211 ? 1.803 1.190 1.894 1.00 95.88 211 CYS A O 1
ATOM 1764 N N . ARG A 1 212 ? 3.151 2.629 0.805 1.00 97.00 212 ARG A N 1
ATOM 1765 C CA . ARG A 1 212 ? 4.101 1.593 0.365 1.00 97.00 212 ARG A CA 1
ATOM 1766 C C . ARG A 1 212 ? 4.695 0.833 1.551 1.00 97.00 212 ARG A C 1
ATOM 1768 O O . ARG A 1 212 ? 4.659 -0.387 1.544 1.00 97.00 212 ARG A O 1
ATOM 1775 N N . LEU A 1 213 ? 5.074 1.548 2.609 1.00 97.50 213 LEU A N 1
ATOM 1776 C CA . LEU A 1 213 ? 5.551 0.976 3.868 1.00 97.50 213 LEU A CA 1
ATOM 1777 C C . LEU A 1 213 ? 4.495 0.102 4.569 1.00 97.50 213 LEU A C 1
ATOM 1779 O O . LEU A 1 213 ? 4.804 -0.977 5.069 1.00 97.50 213 LEU A O 1
ATOM 1783 N N . SER A 1 214 ? 3.234 0.547 4.590 1.00 98.19 214 SER A N 1
ATOM 1784 C CA . SER A 1 214 ? 2.129 -0.242 5.155 1.00 98.19 214 SER A CA 1
ATOM 1785 C C . SER A 1 214 ? 1.848 -1.502 4.327 1.00 98.19 214 SER A C 1
ATOM 1787 O O . SER A 1 214 ? 1.574 -2.557 4.889 1.00 98.19 214 SER A O 1
ATOM 1789 N N . TYR A 1 215 ? 1.957 -1.409 2.999 1.00 98.50 215 TYR A N 1
ATOM 1790 C CA . TYR A 1 215 ? 1.827 -2.532 2.073 1.00 98.50 215 TYR A CA 1
ATOM 1791 C C . TYR A 1 215 ? 2.992 -3.526 2.194 1.00 98.50 215 TYR A C 1
ATOM 1793 O O . TYR A 1 215 ? 2.750 -4.726 2.227 1.00 98.50 215 TYR A O 1
ATOM 1801 N N . GLU A 1 216 ? 4.233 -3.060 2.327 1.00 98.19 216 GLU A N 1
ATOM 1802 C CA . GLU A 1 216 ? 5.414 -3.900 2.577 1.00 98.19 216 GLU A CA 1
ATOM 1803 C C . GLU A 1 216 ? 5.256 -4.677 3.894 1.00 98.19 216 GLU A C 1
ATOM 1805 O O . GLU A 1 216 ? 5.363 -5.902 3.909 1.00 98.19 216 GLU A O 1
ATOM 1810 N N . LEU A 1 217 ? 4.878 -4.001 4.985 1.00 98.12 217 LEU A N 1
ATOM 1811 C CA . LEU A 1 217 ? 4.582 -4.653 6.268 1.00 98.12 217 LEU A CA 1
ATOM 1812 C C . LEU A 1 217 ? 3.397 -5.631 6.190 1.00 98.12 217 LEU A C 1
ATOM 1814 O O . LEU A 1 217 ? 3.442 -6.683 6.828 1.00 98.12 217 LEU A O 1
ATOM 1818 N N . MET A 1 218 ? 2.368 -5.338 5.388 1.00 98.31 218 MET A N 1
ATOM 1819 C CA . MET A 1 218 ? 1.224 -6.237 5.172 1.00 98.31 218 MET A CA 1
ATOM 1820 C C . MET A 1 218 ? 1.652 -7.600 4.604 1.00 98.31 218 MET A C 1
ATOM 1822 O O . MET A 1 218 ? 1.041 -8.617 4.937 1.00 98.31 218 MET A O 1
ATOM 1826 N N . GLN A 1 219 ? 2.741 -7.660 3.825 1.00 97.44 219 GLN A N 1
ATOM 1827 C CA . GLN A 1 219 ? 3.271 -8.924 3.294 1.00 97.44 219 GLN A CA 1
ATOM 1828 C C . GLN A 1 219 ? 3.835 -9.849 4.391 1.00 97.44 219 GLN A C 1
ATOM 1830 O O . GLN A 1 219 ? 4.084 -11.022 4.135 1.00 97.44 219 GLN A O 1
ATOM 1835 N N . THR A 1 220 ? 4.023 -9.353 5.621 1.00 96.31 220 THR A N 1
ATOM 1836 C CA . THR A 1 220 ? 4.451 -10.172 6.772 1.00 96.31 220 THR A CA 1
ATOM 1837 C C . THR A 1 220 ? 3.284 -10.816 7.531 1.00 96.31 220 THR A C 1
ATOM 1839 O O . THR A 1 220 ? 3.500 -11.745 8.307 1.00 96.31 220 THR A O 1
ATOM 1842 N N . TYR A 1 221 ? 2.041 -10.378 7.285 1.00 95.06 221 TYR A N 1
ATOM 1843 C CA . TYR A 1 221 ? 0.830 -10.911 7.930 1.00 95.06 221 TYR A CA 1
ATOM 1844 C C . TYR A 1 221 ? 0.050 -11.915 7.063 1.00 95.06 221 TYR A C 1
ATOM 1846 O O . TYR A 1 221 ? -0.943 -12.490 7.519 1.00 95.06 221 TYR A O 1
ATOM 1854 N N . HIS A 1 222 ? 0.477 -12.146 5.818 1.00 93.56 222 HIS A N 1
ATOM 1855 C CA . HIS A 1 222 ? -0.212 -12.997 4.847 1.00 93.56 222 HIS A CA 1
ATOM 1856 C C . HIS A 1 222 ? 0.785 -13.821 4.023 1.00 93.56 222 HIS A C 1
ATOM 1858 O O . HIS A 1 222 ? 1.868 -13.343 3.713 1.00 93.56 222 HIS A O 1
ATOM 1864 N N . THR A 1 223 ? 0.406 -15.041 3.624 1.00 92.94 223 THR A N 1
ATOM 1865 C CA . THR A 1 223 ? 1.231 -15.895 2.743 1.00 92.94 223 THR A CA 1
ATOM 1866 C C . THR A 1 223 ? 1.433 -15.279 1.358 1.00 92.94 223 THR A C 1
ATOM 1868 O O . THR A 1 223 ? 2.532 -15.346 0.824 1.00 92.94 223 THR A O 1
ATOM 1871 N N . ASP A 1 224 ? 0.386 -14.656 0.812 1.00 95.94 224 ASP A N 1
ATOM 1872 C CA . ASP A 1 224 ? 0.456 -13.743 -0.329 1.00 95.94 224 ASP A CA 1
ATOM 1873 C C . ASP A 1 224 ? -0.393 -12.508 -0.011 1.00 95.94 224 ASP A C 1
ATOM 1875 O O . ASP A 1 224 ? -1.614 -12.594 0.190 1.00 95.94 224 ASP A O 1
ATOM 1879 N N . GLY A 1 225 ? 0.270 -11.360 0.106 1.00 95.50 225 GLY A N 1
ATOM 1880 C CA . GLY A 1 225 ? -0.371 -10.064 0.308 1.00 95.50 225 GLY A CA 1
ATOM 1881 C C . GLY A 1 225 ? -0.415 -9.214 -0.962 1.00 95.50 225 GLY A C 1
ATOM 1882 O O . GLY A 1 225 ? -0.925 -8.092 -0.910 1.00 95.50 225 GLY A O 1
ATOM 1883 N N . ALA A 1 226 ? 0.101 -9.712 -2.093 1.00 95.75 226 ALA A N 1
ATOM 1884 C CA . ALA A 1 226 ? 0.445 -8.875 -3.238 1.00 95.75 226 ALA A CA 1
ATOM 1885 C C . ALA A 1 226 ? -0.756 -8.103 -3.799 1.00 95.75 226 ALA A C 1
ATOM 1887 O O . ALA A 1 226 ? -0.647 -6.910 -4.083 1.00 95.75 226 ALA A O 1
ATOM 1888 N N . ASN A 1 227 ? -1.908 -8.774 -3.882 1.00 95.81 227 ASN A N 1
ATOM 1889 C CA . ASN A 1 227 ? -3.163 -8.239 -4.413 1.00 95.81 227 ASN A CA 1
ATOM 1890 C C . ASN A 1 227 ? -4.095 -7.644 -3.338 1.00 95.81 227 ASN A C 1
ATOM 1892 O O . ASN A 1 227 ? -5.239 -7.312 -3.641 1.00 95.81 227 ASN A O 1
ATOM 1896 N N . ARG A 1 228 ? -3.645 -7.486 -2.082 1.00 97.50 228 ARG A N 1
ATOM 1897 C CA . ARG A 1 228 ? -4.446 -6.904 -0.981 1.00 97.50 228 ARG A CA 1
ATOM 1898 C C . ARG A 1 228 ? -4.433 -5.373 -0.949 1.00 97.50 228 ARG A C 1
ATOM 1900 O O . ARG A 1 228 ? -4.656 -4.759 0.091 1.00 97.50 228 ARG A O 1
ATOM 1907 N N . VAL A 1 229 ? -4.169 -4.745 -2.088 1.00 97.56 229 VAL A N 1
ATOM 1908 C CA . VAL A 1 229 ? -4.027 -3.296 -2.205 1.00 97.56 229 VAL A CA 1
ATOM 1909 C C . VAL A 1 229 ? -4.668 -2.772 -3.484 1.00 97.56 229 VAL A C 1
ATOM 1911 O O . VAL A 1 229 ? -4.622 -3.423 -4.526 1.00 97.56 229 VAL A O 1
ATOM 1914 N N . GLN A 1 230 ? -5.210 -1.562 -3.409 1.00 96.81 230 GLN A N 1
ATOM 1915 C CA . GLN A 1 230 ? -5.498 -0.714 -4.553 1.00 96.81 230 GLN A CA 1
ATOM 1916 C C . GLN A 1 230 ? -4.778 0.624 -4.372 1.00 96.81 230 GLN A C 1
ATOM 1918 O O . GLN A 1 230 ? -5.071 1.382 -3.444 1.00 96.81 230 GLN A O 1
ATOM 1923 N N . SER A 1 231 ? -3.878 0.937 -5.301 1.00 94.62 231 SER A N 1
ATOM 1924 C CA . SER A 1 231 ? -3.390 2.303 -5.496 1.00 94.62 231 SER A CA 1
ATOM 1925 C C . SER A 1 231 ? -4.345 3.070 -6.410 1.00 94.62 231 SER A C 1
ATOM 1927 O O . SER A 1 231 ? -4.923 2.480 -7.322 1.00 94.62 231 SER A O 1
ATOM 1929 N N . LEU A 1 232 ? -4.518 4.368 -6.178 1.00 90.56 232 LEU A N 1
ATOM 1930 C CA . LEU A 1 232 ? -5.248 5.274 -7.072 1.00 90.56 232 LEU A CA 1
ATOM 1931 C C . LEU A 1 232 ? -4.329 5.992 -8.073 1.00 90.56 232 LEU A C 1
ATOM 1933 O O . LEU A 1 232 ? -4.820 6.593 -9.024 1.00 90.56 232 LEU A O 1
ATOM 1937 N N . ASP A 1 233 ? -3.011 5.925 -7.870 1.00 84.81 233 ASP A N 1
ATOM 1938 C CA . ASP A 1 233 ? -2.005 6.536 -8.737 1.00 84.81 233 ASP A CA 1
ATOM 1939 C C . ASP A 1 233 ? -0.948 5.512 -9.185 1.00 84.81 233 ASP A C 1
ATOM 1941 O O . ASP A 1 233 ? -1.203 4.714 -10.090 1.00 84.81 233 ASP A O 1
ATOM 1945 N N . ASP A 1 234 ? 0.224 5.505 -8.556 1.00 86.69 234 ASP A N 1
ATOM 1946 C CA . ASP A 1 234 ? 1.383 4.736 -8.997 1.00 86.69 234 ASP A CA 1
ATOM 1947 C C . ASP A 1 234 ? 1.154 3.222 -8.870 1.00 86.69 234 ASP A C 1
ATOM 1949 O O . ASP A 1 234 ? 0.400 2.743 -8.017 1.00 86.69 234 ASP A O 1
ATOM 1953 N N . ILE A 1 235 ? 1.882 2.441 -9.670 1.00 89.50 235 ILE A N 1
ATOM 1954 C CA . ILE A 1 235 ? 2.139 1.027 -9.355 1.00 89.50 235 ILE A CA 1
ATOM 1955 C C . ILE A 1 235 ? 3.121 0.925 -8.177 1.00 89.50 235 ILE A C 1
ATOM 1957 O O . ILE A 1 235 ? 3.792 1.897 -7.837 1.00 89.50 235 ILE A O 1
ATOM 1961 N N . TYR A 1 236 ? 3.250 -0.247 -7.547 1.00 92.12 236 TYR A N 1
ATOM 1962 C CA . TYR A 1 236 ? 4.232 -0.407 -6.472 1.00 92.12 236 TYR A CA 1
ATOM 1963 C C . TYR A 1 236 ? 5.664 -0.166 -6.988 1.00 92.12 236 TYR A C 1
ATOM 1965 O O . TYR A 1 236 ? 6.121 -0.818 -7.933 1.00 92.12 236 TYR A O 1
ATOM 1973 N N . TYR A 1 237 ? 6.383 0.744 -6.329 1.00 89.31 237 TYR A N 1
ATOM 1974 C CA . TYR A 1 237 ? 7.762 1.097 -6.646 1.00 89.31 237 TYR A CA 1
ATOM 1975 C C . TYR A 1 237 ? 8.569 1.408 -5.383 1.00 89.31 237 TYR A C 1
ATOM 1977 O O . TYR A 1 237 ? 8.033 1.860 -4.372 1.00 89.31 237 TYR A O 1
ATOM 1985 N N . TYR A 1 238 ? 9.884 1.243 -5.467 1.00 87.50 238 TYR A N 1
ATOM 1986 C CA . TYR A 1 238 ? 10.822 1.694 -4.449 1.00 87.50 238 TYR A CA 1
ATOM 1987 C C . TYR A 1 238 ? 11.622 2.896 -4.974 1.00 87.50 238 TYR A C 1
ATOM 1989 O O . TYR A 1 238 ? 11.924 2.990 -6.166 1.00 87.50 238 TYR A O 1
ATOM 1997 N N . ALA A 1 239 ? 11.938 3.863 -4.110 1.00 81.62 239 ALA A N 1
ATOM 1998 C CA . ALA A 1 239 ? 12.662 5.062 -4.533 1.00 81.62 239 ALA A CA 1
ATOM 1999 C C . ALA A 1 239 ? 14.115 4.706 -4.886 1.00 81.62 239 ALA A C 1
ATOM 2001 O O . ALA A 1 239 ? 14.798 4.060 -4.098 1.00 81.62 239 ALA A O 1
ATOM 2002 N N . GLY A 1 240 ? 14.574 5.107 -6.073 1.00 76.81 240 GLY A N 1
ATOM 2003 C CA . GLY A 1 240 ? 15.887 4.698 -6.581 1.00 76.81 240 GLY A CA 1
ATOM 2004 C C . GLY A 1 240 ? 15.951 3.276 -7.123 1.00 76.81 240 GLY A C 1
ATOM 2005 O O . GLY A 1 240 ? 17.052 2.775 -7.331 1.00 76.81 240 GLY A O 1
ATOM 2006 N N . GLN A 1 241 ? 14.806 2.625 -7.358 1.00 79.50 241 GLN A N 1
ATOM 2007 C CA . GLN A 1 241 ? 14.814 1.302 -7.964 1.00 79.50 241 GLN A CA 1
ATOM 2008 C C . GLN A 1 241 ? 15.417 1.306 -9.376 1.00 79.50 241 GLN A C 1
ATOM 2010 O O . GLN A 1 241 ? 15.247 2.255 -10.146 1.00 79.50 241 GLN A O 1
ATOM 2015 N N . VAL A 1 242 ? 16.049 0.193 -9.736 1.00 75.38 242 VAL A N 1
ATOM 2016 C CA . VAL A 1 242 ? 16.477 -0.113 -11.099 1.00 75.38 242 VAL A CA 1
ATOM 2017 C C . VAL A 1 242 ? 15.270 -0.153 -12.036 1.00 75.38 242 VAL A C 1
ATOM 2019 O O . VAL A 1 242 ? 14.141 -0.440 -11.621 1.00 75.38 242 VAL A O 1
ATOM 2022 N N . HIS A 1 243 ? 15.488 0.139 -13.318 1.00 75.88 243 HIS A N 1
ATOM 2023 C CA . HIS A 1 243 ? 14.389 0.156 -14.275 1.00 75.88 243 HIS A CA 1
ATOM 2024 C C . HIS A 1 243 ? 13.796 -1.251 -14.454 1.00 75.88 243 HIS A C 1
ATOM 2026 O O . HIS A 1 243 ? 14.466 -2.159 -14.943 1.00 75.88 243 HIS A O 1
ATOM 2032 N N . MET A 1 244 ? 12.534 -1.425 -14.056 1.00 77.75 244 MET A N 1
ATOM 2033 C CA . MET A 1 244 ? 11.800 -2.679 -14.227 1.00 77.75 244 MET A CA 1
ATOM 2034 C C . MET A 1 244 ? 11.536 -2.918 -15.715 1.00 77.75 244 MET A C 1
ATOM 2036 O O . MET A 1 244 ? 10.867 -2.112 -16.363 1.00 77.75 244 MET A O 1
ATOM 2040 N N . LYS A 1 245 ? 12.035 -4.034 -16.252 1.00 83.44 245 LYS A N 1
ATOM 2041 C CA . LYS A 1 245 ? 11.846 -4.402 -17.656 1.00 83.44 245 LYS A CA 1
ATOM 2042 C C . LYS A 1 245 ? 10.456 -5.005 -17.865 1.00 83.44 245 LYS A C 1
ATOM 2044 O O . LYS A 1 245 ? 10.160 -6.075 -17.340 1.00 83.44 245 LYS A O 1
ATOM 2049 N N . TYR A 1 246 ? 9.630 -4.366 -18.686 1.00 90.94 246 TYR A N 1
ATOM 2050 C CA . TYR A 1 246 ? 8.389 -4.959 -19.189 1.00 90.94 246 TYR A CA 1
ATOM 2051 C C . TYR A 1 246 ? 8.507 -5.199 -20.688 1.00 90.94 246 TYR A C 1
ATOM 2053 O O . TYR A 1 246 ? 9.123 -4.403 -21.393 1.00 90.94 246 TYR A O 1
ATOM 2061 N N . VAL A 1 247 ? 7.925 -6.289 -21.183 1.00 94.69 247 VAL A N 1
ATOM 2062 C CA . VAL A 1 247 ? 7.954 -6.649 -22.606 1.00 94.69 247 VAL A CA 1
ATOM 2063 C C . VAL A 1 247 ? 6.540 -6.898 -23.111 1.00 94.69 247 VAL A C 1
ATOM 2065 O O . VAL A 1 247 ? 5.758 -7.608 -22.482 1.00 94.69 247 VAL A O 1
ATOM 2068 N N . ALA A 1 248 ? 6.211 -6.338 -24.272 1.00 96.12 248 ALA A N 1
ATOM 2069 C CA . ALA A 1 248 ? 4.954 -6.602 -24.953 1.00 96.12 248 ALA A CA 1
ATOM 2070 C C . ALA A 1 248 ? 4.880 -8.069 -25.413 1.00 96.12 248 ALA A C 1
ATOM 2072 O O . ALA A 1 248 ? 5.704 -8.540 -26.200 1.00 96.12 248 ALA A O 1
ATOM 2073 N N . ARG A 1 249 ? 3.866 -8.794 -24.934 1.00 96.19 249 ARG A N 1
ATOM 2074 C CA . ARG A 1 249 ? 3.551 -10.175 -25.338 1.00 96.19 249 ARG A CA 1
ATOM 2075 C C . ARG A 1 249 ? 2.453 -10.248 -26.386 1.00 96.19 249 ARG A C 1
ATOM 2077 O O . ARG A 1 249 ? 2.395 -11.206 -27.147 1.00 96.19 249 ARG A O 1
ATOM 2084 N N . VAL A 1 250 ? 1.616 -9.216 -26.463 1.00 95.94 250 VAL A N 1
ATOM 2085 C CA . VAL A 1 250 ? 0.530 -9.110 -27.439 1.00 95.94 250 VAL A CA 1
ATOM 2086 C C . VAL A 1 250 ? 0.690 -7.813 -28.220 1.00 95.94 250 VAL A C 1
ATOM 2088 O O . VAL A 1 250 ? 0.809 -6.737 -27.634 1.00 95.94 250 VAL A O 1
ATOM 2091 N N . GLN A 1 251 ? 0.643 -7.898 -29.551 1.00 94.94 251 GLN A N 1
ATOM 2092 C CA . GLN A 1 251 ? 0.712 -6.724 -30.419 1.00 94.94 251 GLN A CA 1
ATOM 2093 C C . GLN A 1 251 ? -0.399 -5.715 -30.074 1.00 94.94 251 GLN A C 1
ATOM 2095 O O . GLN A 1 251 ? -1.560 -6.076 -29.835 1.00 94.94 251 GLN A O 1
ATOM 2100 N N . HIS A 1 252 ? -0.073 -4.425 -30.084 1.00 92.81 252 HIS A N 1
ATOM 2101 C CA . HIS A 1 252 ? -1.049 -3.345 -30.018 1.00 92.81 252 HIS A CA 1
ATOM 2102 C C . HIS A 1 252 ? -0.904 -2.422 -31.221 1.00 92.81 252 HIS A C 1
ATOM 2104 O O . HIS A 1 252 ? 0.070 -1.686 -31.356 1.00 92.81 252 HIS A O 1
ATOM 2110 N N . ILE A 1 253 ? -1.932 -2.444 -32.065 1.00 89.06 253 ILE A N 1
ATOM 2111 C CA . ILE A 1 253 ? -2.184 -1.421 -33.073 1.00 89.06 253 ILE A CA 1
ATOM 2112 C C . ILE A 1 253 ? -3.108 -0.371 -32.422 1.00 89.06 253 ILE A C 1
ATOM 2114 O O . ILE A 1 253 ? -4.157 -0.766 -31.892 1.00 89.06 253 ILE A O 1
ATOM 2118 N N . PRO A 1 254 ? -2.730 0.921 -32.389 1.00 85.69 254 PRO A N 1
ATOM 2119 C CA . PRO A 1 254 ? -3.573 2.008 -31.890 1.00 85.69 254 PRO A CA 1
ATOM 2120 C C . PRO A 1 254 ? -4.886 2.118 -32.673 1.00 85.69 254 PRO A C 1
ATOM 2122 O O . PRO A 1 254 ? -4.866 2.139 -33.900 1.00 85.69 254 PRO A O 1
ATOM 2125 N N . LYS A 1 255 ? -6.028 2.236 -31.984 1.00 72.62 255 LYS A N 1
ATOM 2126 C CA . LYS A 1 255 ? -7.342 2.402 -32.641 1.00 72.62 255 LYS A CA 1
ATOM 2127 C C . LYS A 1 255 ? -7.639 3.841 -33.085 1.00 72.62 255 LYS A C 1
ATOM 2129 O O . LYS A 1 255 ? -8.535 4.047 -33.895 1.00 72.62 255 LYS A O 1
ATOM 2134 N N . PHE A 1 256 ? -6.901 4.823 -32.566 1.00 62.16 256 PHE A N 1
ATOM 2135 C CA . PHE A 1 256 ? -7.097 6.248 -32.848 1.00 62.16 256 PHE A CA 1
ATOM 2136 C C . PHE A 1 256 ? -5.762 6.909 -33.213 1.00 62.16 256 PHE A C 1
ATOM 2138 O O . PHE A 1 256 ? -4.990 7.293 -32.337 1.00 62.16 256 PHE A O 1
ATOM 2145 N N . THR A 1 257 ? -5.479 7.033 -34.511 1.00 49.34 257 THR A N 1
ATOM 2146 C CA . THR A 1 257 ? -4.218 7.595 -35.034 1.00 49.34 257 THR A CA 1
ATOM 2147 C C . THR A 1 257 ? -4.308 9.067 -35.451 1.00 49.34 257 THR A C 1
ATOM 2149 O O . THR A 1 257 ? -3.273 9.711 -35.598 1.00 49.34 257 THR A O 1
ATOM 2152 N N . ASN A 1 258 ? -5.518 9.617 -35.625 1.00 43.34 258 ASN A N 1
ATOM 2153 C CA . ASN A 1 258 ? -5.741 10.816 -36.453 1.00 43.34 258 ASN A CA 1
ATOM 2154 C C . ASN A 1 258 ? -6.074 12.114 -35.682 1.00 43.34 258 ASN A C 1
ATOM 2156 O O . ASN A 1 258 ? -6.571 13.061 -36.281 1.00 43.34 258 ASN A O 1
ATOM 2160 N N . SER A 1 259 ? -5.795 12.199 -34.375 1.00 43.16 259 SER A N 1
ATOM 2161 C CA . SER A 1 259 ? -5.801 13.485 -33.653 1.00 43.16 259 SER A CA 1
ATOM 2162 C C . SER A 1 259 ? -4.362 13.869 -33.310 1.00 43.16 259 SER A C 1
ATOM 2164 O O . SER A 1 259 ? -3.753 13.321 -32.391 1.00 43.16 259 SER A O 1
ATOM 2166 N N . LEU A 1 260 ? -3.794 14.760 -34.126 1.00 40.56 260 LEU A N 1
ATOM 2167 C CA . LEU A 1 260 ? -2.390 15.173 -34.084 1.00 40.56 260 LEU A CA 1
ATOM 2168 C C . LEU A 1 260 ? -2.124 16.253 -33.020 1.00 40.56 260 LEU A C 1
ATOM 2170 O O . LEU A 1 260 ? -1.620 17.316 -33.347 1.00 40.56 260 LEU A O 1
ATOM 2174 N N . ILE A 1 261 ? -2.420 15.970 -31.750 1.00 43.94 261 ILE A N 1
ATOM 2175 C CA . ILE A 1 261 ? -1.934 16.783 -30.618 1.00 43.94 261 ILE A CA 1
ATOM 2176 C C . ILE A 1 261 ? -0.866 15.970 -29.888 1.00 43.94 261 ILE A C 1
ATOM 2178 O O . ILE A 1 261 ? -1.042 14.763 -29.673 1.00 43.94 261 ILE A O 1
ATOM 2182 N N . ASP A 1 262 ? 0.310 16.549 -29.663 1.00 41.53 262 ASP A N 1
ATOM 2183 C CA . ASP A 1 262 ? 1.404 15.904 -28.929 1.00 41.53 262 ASP A CA 1
ATOM 2184 C C . ASP A 1 262 ? 1.173 16.082 -27.413 1.00 41.53 262 ASP A C 1
ATOM 2186 O O . ASP A 1 262 ? 0.993 17.214 -26.970 1.00 41.53 262 ASP A O 1
ATOM 2190 N N . PRO A 1 263 ? 1.180 15.004 -26.602 1.00 45.38 263 PRO A N 1
ATOM 2191 C CA . PRO A 1 263 ? 1.187 15.072 -25.137 1.00 45.38 263 PRO A CA 1
ATOM 2192 C C . PRO A 1 263 ? 2.160 16.061 -24.486 1.00 45.38 263 PRO A C 1
ATOM 2194 O O . PRO A 1 263 ? 1.931 16.454 -23.345 1.00 45.38 263 PRO A O 1
ATOM 2197 N N . TYR A 1 264 ? 3.253 16.406 -25.170 1.00 43.78 264 TYR A N 1
ATOM 2198 C CA . TYR A 1 264 ? 4.300 17.302 -24.680 1.00 43.78 264 TYR A CA 1
ATOM 2199 C C . TYR A 1 264 ? 4.363 18.641 -25.424 1.00 43.78 264 TYR A C 1
ATOM 2201 O O . TYR A 1 264 ? 5.267 19.442 -25.164 1.00 43.78 264 TYR A O 1
ATOM 2209 N N . GLU A 1 265 ? 3.399 18.927 -26.303 1.00 40.16 265 GLU A N 1
ATOM 2210 C CA . GLU A 1 265 ? 3.175 20.294 -26.762 1.00 40.16 265 GLU A CA 1
ATOM 2211 C C . GLU A 1 265 ? 2.685 21.107 -25.560 1.00 40.16 265 GLU A C 1
ATOM 2213 O O . GLU A 1 265 ? 1.617 20.854 -25.002 1.00 40.16 265 GLU A O 1
ATOM 2218 N N . LYS A 1 266 ? 3.531 22.031 -25.093 1.00 38.75 266 LYS A N 1
ATOM 2219 C CA . LYS A 1 266 ? 3.237 22.867 -23.930 1.00 38.75 266 LYS A CA 1
ATOM 2220 C C . LYS A 1 266 ? 2.083 23.804 -24.266 1.00 38.75 266 LYS A C 1
ATOM 2222 O O . LYS A 1 266 ? 2.320 24.900 -24.774 1.00 38.75 266 LYS A O 1
ATOM 2227 N N . ASP A 1 267 ? 0.863 23.414 -23.915 1.00 43.03 267 ASP A N 1
ATOM 2228 C CA . ASP A 1 267 ? -0.176 24.411 -23.695 1.00 43.03 267 ASP A CA 1
ATOM 2229 C C . ASP A 1 267 ? 0.315 25.374 -22.597 1.00 43.03 267 ASP A C 1
ATOM 2231 O O . ASP A 1 267 ? 1.022 24.977 -21.664 1.00 43.03 267 ASP A O 1
ATOM 2235 N N . GLY A 1 268 ? 0.011 26.664 -22.735 1.00 43.47 268 GLY A N 1
ATOM 2236 C CA . GLY A 1 268 ? 0.667 27.747 -21.987 1.00 43.47 268 GLY A CA 1
ATOM 2237 C C . GLY A 1 268 ? 0.431 27.716 -20.472 1.00 43.47 268 GLY A C 1
ATOM 2238 O O . GLY A 1 268 ? 1.047 28.484 -19.733 1.00 43.47 268 GLY A O 1
ATOM 2239 N N . ASN A 1 269 ? -0.442 26.820 -20.006 1.00 41.41 269 ASN A N 1
ATOM 2240 C CA . ASN A 1 269 ? -0.782 26.600 -18.611 1.00 41.41 269 ASN A CA 1
ATOM 2241 C C . ASN A 1 269 ? -0.227 25.256 -18.120 1.00 41.41 269 ASN A C 1
ATOM 2243 O O . ASN A 1 269 ? -0.532 24.191 -18.646 1.00 41.41 269 ASN A O 1
ATOM 2247 N N . ASN A 1 270 ? 0.575 25.329 -17.059 1.00 39.72 270 ASN A N 1
ATOM 2248 C CA . ASN A 1 270 ? 1.488 24.292 -16.568 1.00 39.72 270 ASN A CA 1
ATOM 2249 C C . ASN A 1 270 ? 0.783 23.116 -15.831 1.00 39.72 270 ASN A C 1
ATOM 2251 O O . ASN A 1 270 ? 1.172 22.750 -14.720 1.00 39.72 270 ASN A O 1
ATOM 2255 N N . SER A 1 271 ? -0.292 22.554 -16.397 1.00 39.56 271 SER A N 1
ATOM 2256 C CA . SER A 1 271 ? -1.159 21.549 -15.759 1.00 39.56 271 SER A CA 1
ATOM 2257 C C . SER A 1 271 ? -1.238 20.228 -16.532 1.00 39.56 271 SER A C 1
ATOM 2259 O O . SER A 1 271 ? -1.746 20.187 -17.645 1.00 39.56 271 SER A O 1
ATOM 2261 N N . TYR A 1 272 ? -0.848 19.125 -15.883 1.00 41.38 272 TYR A N 1
ATOM 2262 C CA . TYR A 1 272 ? -0.912 17.738 -16.384 1.00 41.38 272 TYR A CA 1
ATOM 2263 C C . TYR A 1 272 ? -2.347 17.159 -16.483 1.00 41.38 272 TYR A C 1
ATOM 2265 O O . TYR A 1 272 ? -2.589 16.015 -16.100 1.00 41.38 272 TYR A O 1
ATOM 2273 N N . ARG A 1 273 ? -3.337 17.941 -16.922 1.00 37.34 273 ARG A N 1
ATOM 2274 C CA . ARG A 1 273 ? -4.739 17.501 -17.037 1.00 37.34 273 ARG A CA 1
ATOM 2275 C C . ARG A 1 273 ? -5.221 17.683 -18.475 1.00 37.34 273 ARG A C 1
ATOM 2277 O O . ARG A 1 273 ? -4.934 18.698 -19.090 1.00 37.34 273 ARG A O 1
ATOM 2284 N N . ASP A 1 274 ? -5.929 16.672 -18.975 1.00 39.19 274 ASP A N 1
ATOM 2285 C CA . ASP A 1 274 ? -6.524 16.578 -20.319 1.00 39.19 274 ASP A CA 1
ATOM 2286 C C . ASP A 1 274 ? -5.583 16.405 -21.524 1.00 39.19 274 ASP A C 1
ATOM 2288 O O . ASP A 1 274 ? -5.938 16.697 -22.669 1.00 39.19 274 ASP A O 1
ATOM 2292 N N . VAL A 1 275 ? -4.444 15.735 -21.321 1.00 43.22 275 VAL A N 1
ATOM 2293 C CA . VAL A 1 275 ? -3.783 15.054 -22.442 1.00 43.22 275 VAL A CA 1
ATOM 2294 C C . VAL A 1 275 ? -4.657 13.883 -22.917 1.00 43.22 275 VAL A C 1
ATOM 2296 O O . VAL A 1 275 ? -4.749 12.845 -22.258 1.00 43.22 275 VAL A O 1
ATOM 2299 N N . LYS A 1 276 ? -5.234 13.995 -24.122 1.00 45.72 276 LYS A N 1
ATOM 2300 C CA . LYS A 1 276 ? -5.723 12.839 -24.898 1.00 45.72 276 LYS A CA 1
ATOM 2301 C C . LYS A 1 276 ? -4.532 11.975 -25.327 1.00 45.72 276 LYS A C 1
ATOM 2303 O O . LYS A 1 276 ? -4.071 12.049 -26.465 1.00 45.72 276 LYS A O 1
ATOM 2308 N N . CYS A 1 277 ? -4.011 11.165 -24.407 1.00 54.09 277 CYS A N 1
ATOM 2309 C CA . CYS A 1 277 ? -2.846 10.323 -24.653 1.00 54.09 277 CYS A CA 1
ATOM 2310 C C . CYS A 1 277 ? -3.112 9.381 -25.834 1.00 54.09 277 CYS A C 1
ATOM 2312 O O . CYS A 1 277 ? -3.978 8.503 -25.764 1.00 54.09 277 CYS A O 1
ATOM 2314 N N . ARG A 1 278 ? -2.351 9.550 -26.922 1.00 72.62 278 ARG A N 1
ATOM 2315 C CA . ARG A 1 278 ? -2.424 8.659 -28.086 1.00 72.62 278 ARG A CA 1
ATOM 2316 C C . ARG A 1 278 ? -2.133 7.221 -27.642 1.00 72.62 278 ARG A C 1
ATOM 2318 O O . ARG A 1 278 ? -1.307 6.992 -26.755 1.00 72.62 278 ARG A O 1
ATOM 2325 N N . GLN A 1 279 ? -2.800 6.247 -28.258 1.00 85.06 279 GLN A N 1
ATOM 2326 C CA . GLN A 1 279 ? -2.503 4.843 -27.974 1.00 85.06 279 GLN A CA 1
ATOM 2327 C C . GLN A 1 279 ? -1.106 4.472 -28.495 1.00 85.06 279 GLN A C 1
ATOM 2329 O O . GLN A 1 279 ? -0.710 4.867 -29.594 1.00 85.06 279 GLN A O 1
ATOM 2334 N N . LEU A 1 280 ? -0.359 3.721 -27.691 1.00 89.31 280 LEU A N 1
ATOM 2335 C CA . LEU A 1 280 ? 1.013 3.317 -27.958 1.00 89.31 280 LEU A CA 1
ATOM 2336 C C . LEU A 1 280 ? 1.039 2.099 -28.881 1.00 89.31 280 LEU A C 1
ATOM 2338 O O . LEU A 1 280 ? 0.479 1.050 -28.564 1.00 89.31 280 LEU A O 1
ATOM 2342 N N . MET A 1 281 ? 1.735 2.212 -30.010 1.00 90.19 281 MET A N 1
ATOM 2343 C CA . MET A 1 281 ? 1.982 1.056 -30.867 1.00 90.19 281 MET A CA 1
ATOM 2344 C C . MET A 1 281 ? 3.010 0.127 -30.213 1.00 90.19 281 MET A C 1
ATOM 2346 O O . MET A 1 281 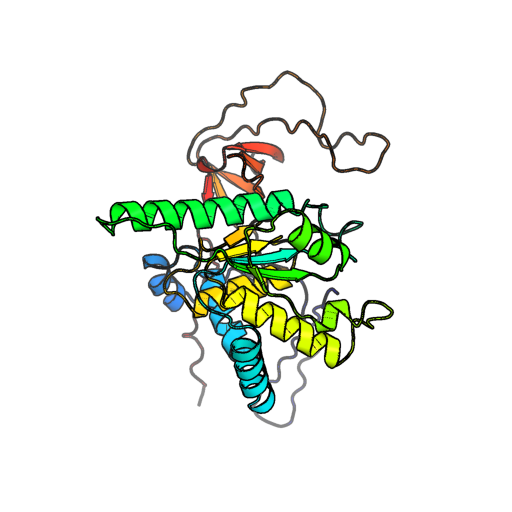? 4.077 0.579 -29.795 1.00 90.19 281 MET A O 1
ATOM 2350 N N . MET A 1 282 ? 2.704 -1.169 -30.160 1.00 94.88 282 MET A N 1
ATOM 2351 C CA . MET A 1 282 ? 3.586 -2.204 -29.612 1.00 94.88 282 MET A CA 1
ATOM 2352 C C . MET A 1 282 ? 3.633 -3.412 -30.550 1.00 94.88 282 MET A C 1
ATOM 2354 O O . MET A 1 282 ? 2.588 -3.941 -30.935 1.00 94.88 282 MET A O 1
ATOM 2358 N N . ALA A 1 283 ? 4.834 -3.863 -30.894 1.00 95.69 283 ALA A N 1
ATOM 2359 C CA . ALA A 1 283 ? 5.098 -5.177 -31.467 1.00 95.69 283 ALA A CA 1
ATOM 2360 C C . ALA A 1 283 ? 5.420 -6.181 -30.347 1.00 95.69 283 ALA A C 1
ATOM 2362 O O . ALA A 1 283 ? 5.817 -5.789 -29.250 1.00 95.69 283 ALA A O 1
ATOM 2363 N N . VAL A 1 284 ? 5.250 -7.478 -30.610 1.00 97.00 284 VAL A N 1
ATOM 2364 C CA . VAL A 1 284 ? 5.668 -8.520 -29.659 1.00 97.00 284 VAL A CA 1
ATOM 2365 C C . VAL A 1 284 ? 7.191 -8.467 -29.506 1.00 97.00 284 VAL A C 1
ATOM 2367 O O . VAL A 1 284 ? 7.905 -8.410 -30.503 1.00 97.00 284 VAL A O 1
ATOM 2370 N N . GLY A 1 285 ? 7.677 -8.466 -28.266 1.00 95.06 285 GLY A N 1
ATOM 2371 C CA . GLY A 1 285 ? 9.096 -8.306 -27.937 1.00 95.06 285 GLY A CA 1
ATOM 2372 C C . GLY A 1 285 ? 9.534 -6.868 -27.633 1.00 95.06 285 GLY A C 1
ATOM 2373 O O . GLY A 1 285 ? 10.633 -6.690 -27.114 1.00 95.06 285 GLY A O 1
ATOM 2374 N N . ASP A 1 286 ? 8.695 -5.853 -27.879 1.00 95.56 286 ASP A N 1
ATOM 2375 C CA . ASP A 1 286 ? 9.026 -4.462 -27.538 1.00 95.56 286 ASP A CA 1
ATOM 2376 C C . ASP A 1 286 ? 9.190 -4.282 -26.024 1.00 95.56 286 ASP A C 1
ATOM 2378 O O . ASP A 1 286 ? 8.298 -4.640 -25.253 1.00 95.56 286 ASP A O 1
ATOM 2382 N N . GLU A 1 287 ? 10.298 -3.671 -25.597 1.00 94.69 287 GLU A N 1
ATOM 2383 C CA . GLU A 1 287 ? 10.481 -3.245 -24.209 1.00 94.69 287 GLU A CA 1
ATOM 2384 C C . GLU A 1 287 ? 9.682 -1.962 -23.930 1.00 94.69 287 GLU A C 1
ATOM 2386 O O . GLU A 1 287 ? 9.736 -0.996 -24.698 1.00 94.69 287 GLU A O 1
ATOM 2391 N N . ILE A 1 288 ? 8.943 -1.954 -22.821 1.00 93.38 288 ILE A N 1
ATOM 2392 C CA . ILE A 1 288 ? 8.045 -0.875 -22.410 1.00 93.38 288 ILE A CA 1
ATOM 2393 C C . ILE A 1 288 ? 8.483 -0.337 -21.045 1.00 93.38 288 ILE A C 1
ATOM 2395 O O . ILE A 1 288 ? 8.485 -1.055 -20.046 1.00 93.38 288 ILE A O 1
ATOM 2399 N N . LYS A 1 289 ? 8.795 0.959 -20.987 1.00 89.94 289 LYS A N 1
ATOM 2400 C CA . LYS A 1 289 ? 9.024 1.690 -19.736 1.00 89.94 289 LYS A CA 1
ATOM 2401 C C . LYS A 1 289 ? 7.673 2.127 -19.175 1.00 89.94 289 LYS A C 1
ATOM 2403 O O . LYS A 1 289 ? 7.043 2.996 -19.770 1.00 89.94 289 LYS A O 1
ATOM 2408 N N . ILE A 1 290 ? 7.200 1.536 -18.077 1.00 88.38 290 ILE A N 1
ATOM 2409 C CA . ILE A 1 290 ? 5.933 1.958 -17.451 1.00 88.38 290 ILE A CA 1
ATOM 2410 C C . ILE A 1 290 ? 6.128 3.279 -16.698 1.00 88.38 290 ILE A C 1
ATOM 2412 O O . ILE A 1 290 ? 7.066 3.404 -15.913 1.00 88.38 290 ILE A O 1
ATOM 2416 N N . HIS A 1 291 ? 5.196 4.215 -16.897 1.00 82.56 291 HIS A N 1
ATOM 2417 C CA . HIS A 1 291 ? 5.035 5.425 -16.080 1.00 82.56 291 HIS A CA 1
ATOM 2418 C C . HIS A 1 291 ? 3.922 5.274 -15.037 1.00 82.56 291 HIS A C 1
ATOM 2420 O O . HIS A 1 291 ? 4.056 5.793 -13.939 1.00 82.56 291 HIS A O 1
A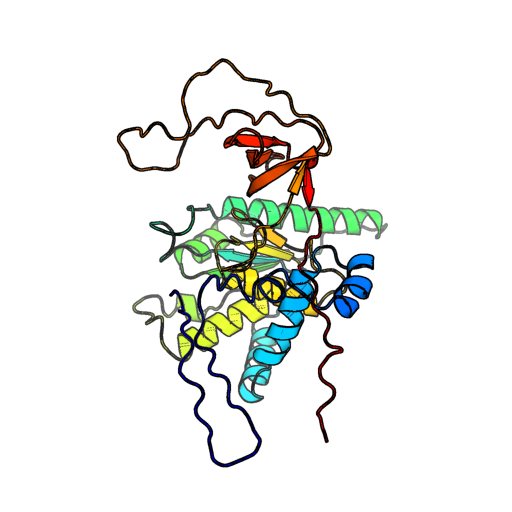TOM 2426 N N . GLY A 1 292 ? 2.847 4.537 -15.345 1.00 80.50 292 GLY A N 1
ATOM 2427 C CA . GLY A 1 292 ? 1.765 4.277 -14.391 1.00 80.50 292 GLY A CA 1
ATOM 2428 C C . GLY A 1 292 ? 0.670 3.348 -14.923 1.00 80.50 292 GLY A C 1
ATOM 2429 O O . GLY A 1 292 ? 0.641 2.994 -16.105 1.00 80.50 292 GLY A O 1
ATOM 2430 N N . ASN A 1 293 ? -0.249 2.956 -14.040 1.00 83.88 293 ASN A N 1
ATOM 2431 C CA . ASN A 1 293 ? -1.476 2.234 -14.377 1.00 83.88 293 ASN A CA 1
ATOM 2432 C C . ASN A 1 293 ? -2.668 3.158 -14.092 1.00 83.88 293 ASN A C 1
ATOM 2434 O O . ASN A 1 293 ? -2.687 3.808 -13.056 1.00 83.88 293 ASN A O 1
ATOM 2438 N N . HIS A 1 294 ? -3.624 3.255 -15.016 1.00 80.69 294 HIS A N 1
ATOM 2439 C CA . HIS A 1 294 ? -4.798 4.120 -14.855 1.00 80.69 294 HIS A CA 1
ATOM 2440 C C . HIS A 1 294 ? -5.975 3.395 -14.181 1.00 80.69 294 HIS A C 1
ATOM 2442 O O . HIS A 1 294 ? -6.998 4.010 -13.893 1.00 80.69 294 HIS A O 1
ATOM 2448 N N . TRP A 1 295 ? -5.835 2.089 -13.919 1.00 80.56 295 TRP A N 1
ATOM 2449 C CA . TRP A 1 295 ? -6.824 1.241 -13.239 1.00 80.56 295 TRP A CA 1
ATOM 2450 C C . TRP A 1 295 ? -8.174 1.114 -13.982 1.00 80.56 295 TRP A C 1
ATOM 2452 O O . TRP A 1 295 ? -9.147 0.587 -13.444 1.00 80.56 295 TRP A O 1
ATOM 2462 N N . ASP A 1 296 ? -8.196 1.516 -15.257 1.00 83.62 296 ASP A N 1
ATOM 2463 C CA . ASP A 1 296 ? -9.305 1.442 -16.221 1.00 83.62 296 ASP A CA 1
ATOM 2464 C C . ASP A 1 296 ? -9.101 0.349 -17.299 1.00 83.62 296 ASP A C 1
ATOM 2466 O O . ASP A 1 296 ? -9.913 0.191 -18.212 1.00 83.62 296 ASP A O 1
ATOM 2470 N N . GLY A 1 297 ? -8.008 -0.417 -17.191 1.00 87.50 297 GLY A N 1
ATOM 2471 C CA . GLY A 1 297 ? -7.560 -1.407 -18.175 1.00 87.50 297 GLY A CA 1
ATOM 2472 C C . GLY A 1 297 ? -6.427 -0.923 -19.090 1.00 87.50 297 GLY A C 1
ATOM 2473 O O . GLY A 1 297 ? -5.906 -1.732 -19.864 1.00 87.50 297 GLY A O 1
ATOM 2474 N N . TYR A 1 298 ? -6.025 0.348 -18.994 1.00 89.31 298 TYR A N 1
ATOM 2475 C CA . TYR A 1 298 ? -4.878 0.927 -19.688 1.00 89.31 298 TYR A CA 1
ATOM 2476 C C . TYR A 1 298 ? -3.755 1.349 -18.725 1.00 89.31 298 TYR A C 1
ATOM 2478 O O . TYR A 1 298 ? -3.950 1.709 -17.564 1.00 89.31 298 TYR A O 1
ATOM 2486 N N . SER A 1 299 ? -2.536 1.328 -19.253 1.00 90.44 299 SER A N 1
ATOM 2487 C CA . SER A 1 299 ? -1.322 1.825 -18.612 1.00 90.44 299 SER A CA 1
ATOM 2488 C C . SER A 1 299 ? -0.639 2.848 -19.512 1.00 90.44 299 SER A C 1
ATOM 2490 O O . SER A 1 299 ? -0.744 2.776 -20.739 1.00 90.44 299 SER A O 1
ATOM 2492 N N . LEU A 1 300 ? 0.083 3.785 -18.900 1.00 87.69 300 LEU A N 1
ATOM 2493 C CA . LEU A 1 300 ? 0.917 4.764 -19.589 1.00 87.69 300 LEU A CA 1
ATOM 2494 C C . LEU A 1 300 ? 2.371 4.288 -19.583 1.00 87.69 300 LEU A C 1
ATOM 2496 O O . LEU A 1 300 ? 2.895 3.875 -18.546 1.00 87.69 300 LEU A O 1
ATOM 2500 N N . GLY A 1 301 ? 3.046 4.375 -20.726 1.00 90.06 301 GLY A N 1
ATOM 2501 C CA . GLY A 1 301 ? 4.457 4.010 -20.832 1.00 90.06 301 GLY A CA 1
ATOM 2502 C C . GLY A 1 301 ? 5.115 4.471 -22.126 1.00 90.06 301 GLY A C 1
ATOM 2503 O O . GLY A 1 301 ? 4.447 4.977 -23.027 1.00 90.06 301 GLY A O 1
ATOM 2504 N N . THR A 1 302 ? 6.430 4.285 -22.208 1.00 91.31 302 THR A N 1
ATOM 2505 C CA . THR A 1 302 ? 7.255 4.575 -23.388 1.00 91.31 302 THR A CA 1
ATOM 2506 C C . THR A 1 302 ? 7.754 3.279 -24.016 1.00 91.31 302 THR A C 1
ATOM 2508 O O . THR A 1 302 ? 8.393 2.471 -23.346 1.00 91.31 302 THR A O 1
ATOM 2511 N N . ASN A 1 303 ? 7.513 3.086 -25.312 1.00 92.44 303 ASN A N 1
ATOM 2512 C CA . ASN A 1 303 ? 8.084 1.973 -26.071 1.00 92.44 303 ASN A CA 1
ATOM 2513 C C . ASN A 1 303 ? 9.547 2.292 -26.414 1.00 92.44 303 ASN A C 1
ATOM 2515 O O . ASN A 1 303 ? 9.810 3.216 -27.186 1.00 92.44 303 ASN A O 1
ATOM 2519 N N . VAL A 1 304 ? 10.490 1.519 -25.868 1.00 92.88 304 VAL A N 1
ATOM 2520 C CA . VAL A 1 304 ? 11.939 1.759 -25.988 1.00 92.88 304 VAL A CA 1
ATOM 2521 C C . VAL A 1 304 ? 12.405 1.766 -27.443 1.00 92.88 304 VAL A C 1
ATOM 2523 O O . VAL A 1 304 ? 13.186 2.635 -27.821 1.00 92.88 304 VAL A O 1
ATOM 2526 N N . ARG A 1 305 ? 11.879 0.870 -28.290 1.00 92.38 305 ARG A N 1
ATOM 2527 C CA . ARG A 1 305 ? 12.266 0.770 -29.710 1.00 92.38 305 ARG A CA 1
ATOM 2528 C C . ARG A 1 305 ? 11.861 1.997 -30.529 1.00 92.38 305 ARG A C 1
ATOM 2530 O O . ARG A 1 305 ? 12.484 2.287 -31.544 1.00 92.38 305 ARG A O 1
ATOM 2537 N N . THR A 1 306 ? 10.792 2.690 -30.136 1.00 88.12 306 THR A N 1
ATOM 2538 C CA . THR A 1 306 ? 10.234 3.817 -30.912 1.00 88.12 306 THR A CA 1
ATOM 2539 C C . THR A 1 306 ? 10.385 5.176 -30.233 1.00 88.12 306 THR A C 1
ATOM 2541 O O . THR A 1 306 ? 10.029 6.182 -30.841 1.00 88.12 306 THR A O 1
ATOM 2544 N N . ALA A 1 307 ? 10.852 5.203 -28.980 1.00 89.88 307 ALA A N 1
ATOM 2545 C CA . ALA A 1 307 ? 10.876 6.360 -28.082 1.00 89.88 307 ALA A CA 1
ATOM 2546 C C . ALA A 1 307 ? 9.516 7.072 -27.878 1.00 89.88 307 ALA A C 1
ATOM 2548 O O . ALA A 1 307 ? 9.467 8.152 -27.294 1.00 89.88 307 ALA A O 1
ATOM 2549 N N . LYS A 1 308 ? 8.395 6.481 -28.320 1.00 87.50 308 LYS A N 1
ATOM 2550 C CA . LYS A 1 308 ? 7.055 7.075 -28.187 1.00 87.50 308 LYS A CA 1
ATOM 2551 C C . LYS A 1 308 ? 6.423 6.721 -26.849 1.00 87.50 308 LYS A C 1
ATOM 2553 O O . LYS A 1 308 ? 6.485 5.569 -26.422 1.00 87.50 308 LYS A O 1
ATOM 2558 N N . THR A 1 309 ? 5.761 7.700 -26.239 1.00 87.88 309 THR A N 1
ATOM 2559 C CA . THR A 1 309 ? 4.949 7.545 -25.024 1.00 87.88 309 THR A CA 1
ATOM 2560 C C . THR A 1 309 ? 3.466 7.506 -25.385 1.00 87.88 309 THR A C 1
ATOM 2562 O O . THR A 1 309 ? 3.028 8.237 -26.273 1.00 87.88 309 THR A O 1
ATOM 2565 N N . GLY A 1 310 ? 2.684 6.657 -24.719 1.00 88.00 310 GLY A N 1
ATOM 2566 C CA . GLY A 1 310 ? 1.242 6.564 -24.949 1.00 88.00 310 GLY A CA 1
ATOM 2567 C C . GLY A 1 310 ? 0.547 5.515 -24.085 1.00 88.00 310 GLY A C 1
ATOM 2568 O O . GLY A 1 310 ? 1.190 4.807 -23.308 1.00 88.00 310 GLY A O 1
ATOM 2569 N N . LEU A 1 311 ? -0.776 5.414 -24.237 1.00 89.56 311 LEU A N 1
ATOM 2570 C CA . LEU A 1 311 ? -1.597 4.438 -23.514 1.00 89.56 311 LEU A CA 1
ATOM 2571 C C . LEU A 1 311 ? -1.626 3.083 -24.216 1.00 89.56 311 LEU A C 1
ATOM 2573 O O . LEU A 1 311 ? -1.817 3.012 -25.427 1.00 89.56 311 LEU A O 1
ATOM 2577 N N . PHE A 1 312 ? -1.536 1.996 -23.462 1.00 91.50 312 PHE A N 1
ATOM 2578 C CA . PHE A 1 312 ? -1.715 0.639 -23.977 1.00 91.50 312 PHE A CA 1
ATOM 2579 C C . PHE A 1 312 ? -2.539 -0.209 -22.999 1.00 91.50 312 PHE A C 1
ATOM 2581 O O . PHE A 1 312 ? -2.484 0.045 -21.797 1.00 91.50 312 PHE A O 1
ATOM 2588 N N . PRO A 1 313 ? -3.296 -1.221 -23.465 1.00 94.12 313 PRO A N 1
ATOM 2589 C CA . PRO A 1 313 ? -4.022 -2.111 -22.568 1.00 94.12 313 PRO A CA 1
ATOM 2590 C C . PRO A 1 313 ? -3.054 -2.892 -21.672 1.00 94.12 313 PRO A C 1
ATOM 2592 O O . PRO A 1 313 ? -2.183 -3.601 -22.183 1.00 94.12 313 PRO A O 1
ATOM 2595 N N . SER A 1 314 ? -3.212 -2.790 -20.351 1.00 93.94 314 SER A N 1
ATOM 2596 C CA . SER A 1 314 ? -2.224 -3.260 -19.366 1.00 93.94 314 SER A CA 1
ATOM 2597 C C . SER A 1 314 ? -1.917 -4.757 -19.477 1.00 93.94 314 SER A C 1
ATOM 2599 O O . SER A 1 314 ? -0.785 -5.173 -19.263 1.00 93.94 314 SER A O 1
ATOM 2601 N N . TYR A 1 315 ? -2.901 -5.565 -19.885 1.00 95.12 315 TYR A N 1
ATOM 2602 C CA . TYR A 1 315 ? -2.769 -7.021 -20.033 1.00 95.12 315 TYR A CA 1
ATOM 2603 C C . TYR A 1 315 ? -1.828 -7.471 -21.170 1.00 95.12 315 TYR A C 1
ATOM 2605 O O . TYR A 1 315 ? -1.537 -8.658 -21.294 1.00 95.12 315 TYR A O 1
ATOM 2613 N N . LYS A 1 316 ? -1.395 -6.557 -22.052 1.00 95.75 316 LYS A N 1
ATOM 2614 C CA . LYS A 1 316 ? -0.583 -6.892 -23.237 1.00 95.75 316 LYS A CA 1
ATOM 2615 C C . LYS A 1 316 ? 0.918 -6.967 -22.976 1.00 95.75 316 LYS A C 1
ATOM 2617 O O . LYS A 1 316 ? 1.659 -7.380 -23.872 1.00 95.75 316 LYS A O 1
ATOM 2622 N N . ILE A 1 317 ? 1.360 -6.550 -21.796 1.00 94.44 317 ILE A N 1
ATOM 2623 C CA . ILE A 1 317 ? 2.757 -6.590 -21.372 1.00 94.44 317 ILE A CA 1
ATOM 2624 C C . ILE A 1 317 ? 2.943 -7.613 -20.254 1.00 94.44 317 ILE A C 1
ATOM 2626 O O . ILE A 1 317 ? 2.028 -7.882 -19.481 1.00 94.44 317 ILE A O 1
ATOM 2630 N N . GLU A 1 318 ? 4.150 -8.147 -20.150 1.00 91.56 318 GLU A N 1
ATOM 2631 C CA . GLU A 1 318 ? 4.591 -8.976 -19.034 1.00 91.56 318 GLU A CA 1
ATOM 2632 C C . GLU A 1 318 ? 5.772 -8.288 -18.342 1.00 91.56 318 GLU A C 1
ATOM 2634 O O . GLU A 1 318 ? 6.638 -7.713 -19.011 1.00 91.56 318 GLU A O 1
ATOM 2639 N N . LYS A 1 319 ? 5.816 -8.344 -17.006 1.00 87.06 319 LYS A N 1
ATOM 2640 C CA . LYS A 1 319 ? 7.011 -7.979 -16.239 1.00 87.06 319 LYS A CA 1
ATOM 2641 C C . LYS A 1 319 ? 8.052 -9.064 -16.483 1.00 87.06 319 LYS A C 1
ATOM 2643 O O . LYS A 1 319 ? 7.876 -10.189 -16.032 1.00 87.06 319 LYS A O 1
ATOM 2648 N N . ILE A 1 320 ? 9.141 -8.739 -17.172 1.00 80.56 320 ILE A N 1
ATOM 2649 C CA . ILE A 1 320 ? 10.297 -9.630 -17.176 1.00 80.56 320 ILE A CA 1
ATOM 2650 C C . ILE A 1 320 ? 10.919 -9.496 -15.794 1.00 80.56 320 ILE A C 1
ATOM 2652 O O . ILE A 1 320 ? 11.364 -8.407 -15.427 1.00 80.56 320 ILE A O 1
ATOM 2656 N N . GLU A 1 321 ? 10.923 -10.580 -15.019 1.00 63.16 321 GLU A N 1
ATOM 2657 C CA . GLU A 1 321 ? 11.453 -10.607 -13.653 1.00 63.16 321 GLU A CA 1
ATOM 2658 C C . GLU A 1 321 ? 12.985 -10.566 -13.626 1.00 63.16 321 GLU A C 1
ATOM 2660 O O . GLU A 1 321 ? 13.670 -11.475 -13.160 1.00 63.16 321 GLU A O 1
ATOM 2665 N N . VAL A 1 322 ? 13.511 -9.430 -14.086 1.00 53.06 322 VAL A N 1
ATOM 2666 C CA . VAL A 1 322 ? 14.823 -8.908 -13.722 1.00 53.06 322 VAL A CA 1
ATOM 2667 C C . VAL A 1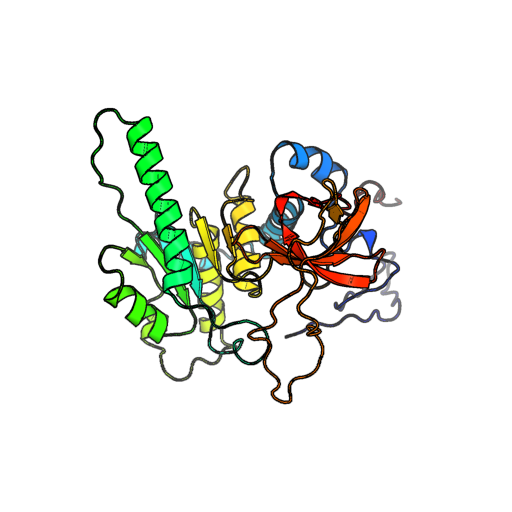 322 ? 14.682 -8.203 -12.370 1.00 53.06 322 VAL A C 1
ATOM 2669 O O . VAL A 1 322 ? 14.932 -7.004 -12.232 1.00 53.06 322 VAL A O 1
ATOM 2672 N N . SER A 1 323 ? 14.302 -8.963 -11.338 1.00 55.38 323 SER A N 1
ATOM 2673 C CA . SER A 1 323 ? 15.008 -8.764 -10.077 1.00 55.38 323 SER A CA 1
ATOM 2674 C C . SER A 1 323 ? 16.484 -8.948 -10.425 1.00 55.38 323 SER A C 1
ATOM 2676 O O . SER A 1 323 ? 16.858 -9.956 -11.024 1.00 55.38 323 SER A O 1
ATOM 2678 N N . ARG A 1 324 ? 17.328 -7.952 -10.148 1.00 66.19 324 ARG A N 1
ATOM 2679 C CA . ARG A 1 324 ? 18.758 -8.248 -10.085 1.00 66.19 324 ARG A CA 1
ATOM 2680 C C . ARG A 1 324 ? 18.927 -9.116 -8.844 1.00 66.19 324 ARG A C 1
ATOM 2682 O O . ARG A 1 324 ? 18.400 -8.786 -7.784 1.00 66.19 324 ARG A O 1
ATOM 2689 N N . ARG A 1 325 ? 19.504 -10.296 -9.020 1.00 67.75 325 ARG A N 1
ATOM 2690 C CA . ARG A 1 325 ? 19.594 -11.303 -7.968 1.00 67.75 325 ARG A CA 1
ATOM 2691 C C . ARG A 1 325 ? 21.042 -11.381 -7.548 1.00 67.75 325 ARG A C 1
ATOM 2693 O O . ARG A 1 325 ? 21.922 -11.522 -8.393 1.00 67.75 325 ARG A O 1
ATOM 2700 N N . TYR A 1 326 ? 21.281 -11.243 -6.254 1.00 71.19 326 TYR A N 1
ATOM 2701 C CA . TYR A 1 326 ? 22.620 -11.309 -5.688 1.00 71.19 326 TYR A CA 1
ATOM 2702 C C . TYR A 1 326 ? 22.778 -12.589 -4.868 1.00 71.19 326 TYR A C 1
ATOM 2704 O O . TYR A 1 326 ? 21.825 -13.096 -4.273 1.00 71.19 326 TYR A O 1
ATOM 2712 N N . SER A 1 327 ? 23.996 -13.126 -4.854 1.00 67.88 327 SER A N 1
ATOM 2713 C CA . SER A 1 327 ? 24.348 -14.282 -4.031 1.00 67.88 327 SER A CA 1
ATOM 2714 C C . SER A 1 327 ? 24.809 -13.813 -2.656 1.00 67.88 327 SER A C 1
ATOM 2716 O O . SER A 1 327 ? 25.727 -13.003 -2.553 1.00 67.88 327 SER A O 1
ATOM 2718 N N . LEU A 1 328 ? 24.220 -14.368 -1.596 1.00 61.56 328 LEU A N 1
ATOM 2719 C CA . LEU A 1 328 ? 24.714 -14.204 -0.224 1.00 61.56 328 LEU A CA 1
ATOM 2720 C C . LEU A 1 328 ? 25.895 -15.141 0.105 1.00 61.56 328 LEU A C 1
ATOM 2722 O O . LEU A 1 328 ? 26.500 -15.008 1.163 1.00 61.56 328 LEU A O 1
ATOM 2726 N N . LYS A 1 329 ? 26.243 -16.088 -0.781 1.00 52.28 329 LYS A N 1
ATOM 2727 C CA . LYS A 1 329 ? 27.181 -17.191 -0.481 1.00 52.28 329 LYS A CA 1
ATOM 2728 C C . LYS A 1 329 ? 28.669 -16.817 -0.469 1.00 52.28 329 LYS A C 1
ATOM 2730 O O . LYS A 1 329 ? 29.483 -17.672 -0.153 1.00 52.28 329 LYS A O 1
ATOM 2735 N N . ASN A 1 330 ? 29.031 -15.575 -0.786 1.00 42.91 330 ASN A N 1
ATOM 2736 C CA . ASN A 1 330 ? 30.434 -15.154 -0.921 1.00 42.91 330 ASN A CA 1
ATOM 2737 C C . ASN A 1 330 ? 30.994 -14.474 0.346 1.00 42.91 330 ASN A C 1
ATOM 2739 O O . ASN A 1 330 ? 31.945 -13.705 0.250 1.00 42.91 330 ASN A O 1
ATOM 2743 N N . TYR A 1 331 ? 30.398 -14.719 1.518 1.00 42.44 331 TYR A N 1
ATOM 2744 C CA . TYR A 1 331 ? 30.894 -14.216 2.804 1.00 42.44 331 TYR A CA 1
ATOM 2745 C C . TYR A 1 331 ? 31.300 -15.374 3.727 1.00 42.44 331 TYR A C 1
ATOM 2747 O O . TYR A 1 331 ? 30.787 -15.525 4.836 1.00 42.44 331 TYR A O 1
ATOM 2755 N N . GLU A 1 332 ? 32.233 -16.205 3.256 1.00 36.59 332 GLU A N 1
ATOM 2756 C CA . GLU A 1 332 ? 33.102 -16.932 4.181 1.00 36.59 332 GLU A CA 1
ATOM 2757 C C . GLU A 1 332 ? 34.063 -15.900 4.794 1.00 36.59 332 GLU A C 1
ATOM 2759 O O . GLU A 1 332 ? 34.766 -15.221 4.042 1.00 36.59 332 GLU A O 1
ATOM 2764 N N . PRO A 1 333 ? 34.082 -15.705 6.125 1.00 38.38 333 PRO A N 1
ATOM 2765 C CA . PRO A 1 333 ? 35.123 -14.900 6.741 1.00 38.38 333 PRO A CA 1
ATOM 2766 C C . PRO A 1 333 ? 36.463 -15.619 6.551 1.00 38.38 333 PRO A C 1
ATOM 2768 O O . PRO A 1 333 ? 36.621 -16.761 6.986 1.00 38.38 333 PRO A O 1
ATOM 2771 N N . GLU A 1 334 ? 37.423 -14.955 5.905 1.00 37.88 334 GLU A N 1
ATOM 2772 C CA . GLU A 1 334 ? 38.820 -15.396 5.917 1.00 37.88 334 GLU A CA 1
ATOM 2773 C C . GLU A 1 334 ? 39.288 -15.454 7.386 1.00 37.88 334 GLU A C 1
ATOM 2775 O O . GLU A 1 334 ? 39.183 -14.454 8.103 1.00 37.88 334 GLU A O 1
ATOM 2780 N N . ASN A 1 335 ? 39.721 -16.641 7.835 1.00 35.97 335 ASN A N 1
ATOM 2781 C CA . ASN A 1 335 ? 40.221 -16.891 9.199 1.00 35.97 335 ASN A CA 1
ATOM 2782 C C . ASN A 1 335 ? 41.623 -16.306 9.417 1.00 35.97 335 ASN A C 1
ATOM 2784 O O . ASN A 1 335 ? 42.462 -16.460 8.500 1.00 35.97 335 ASN A O 1
#